Protein 5AZ0 (pdb70)

Sequence (324 aa):
KVNVPNFKLNNGDEIPALGYGTWLGVSDFDGTDIPKLLDALSYAIDIGYRHIDTAHFYRVEPEIGQVVQEKINEGVVRREDLFITTKVWQHYHRAADVEVSLRASLHRLGLDDHVNLVLMHWPMSISQEGVDEKIDYLEETWRGFEEEVLKKGLTKAIGVSNFNIEEQMKRLLTNCNVPPAVNQIEVNLNLSQADLVDYCQANEVVVVAYSPFGTMVPSLNSPEPKLDNPAMLAIGRKYGKTVTQVNLGYLYQRGIVSIPKTVTKSRVLENASIFDFQLDDEDVATLAQFDNGFRTVRPLFWQPYENYPFDVVPGQDIPIAMRKWKNG

CATH classification: 3.20.20.100

Secondary structure (DSSP, 8-state):
-----EEEPTTS-EEESB-EE----B--B--TTHHHHHHHHHHHHHHT--EEE--GGGS-HHHHHHHHHHHHHTTS--GGG-EEEEEE-TT--SHHHHHHHHHHHHHHHT-S-BSEEEES-S--B-TTS-B----HHHHHHHHHHHHHTTSBS-EEEES--HHHHHHHHHH-SS--SEEEEE--SS---HHHHHHHHHTTPEEEEESTTTT-S----PPSPPTT-HHHHHHHHHHT--HHHHHHHHHHHTT-EE----S-HHHHHHHT--SS----HHHHHHHHTT-----S---GGGTTSTT--SPP-S-----GGGT-----

Nearest PDB structures (foldseek):
  5az0-assembly1_A  TM=1.003E+00  e=9.148E-69  Bombyx mori
  5az1-assembly1_A  TM=1.002E+00  e=8.506E-67  Bombyx mori
  6y03-assembly1_A  TM=9.201E-01  e=8.370E-35  Homo sapiens
  2ipw-assembly1_A  TM=9.296E-01  e=4.028E-34  Homo sapiens
  1q13-assembly2_B  TM=9.221E-01  e=7.782E-33  Oryctolagus cuniculus

Solvent-accessible surface area: 14245 Å² total; per-residue (Å²): 197,19,132,20,43,61,42,146,10,55,65,73,54,77,0,13,3,2,0,5,4,1,64,16,18,61,114,111,52,42,30,110,48,32,88,118,0,34,73,0,0,28,51,0,0,76,9,16,7,66,2,2,4,0,0,15,6,19,17,0,0,38,36,0,7,122,10,4,87,82,5,50,109,111,63,54,7,146,38,133,54,3,10,1,0,1,2,2,6,4,20,54,0,102,19,77,34,0,52,77,5,0,117,38,1,6,161,55,3,60,31,112,39,0,26,2,0,0,0,14,13,0,0,3,6,11,71,114,16,92,32,47,136,22,52,6,24,61,0,4,135,1,0,26,95,0,45,179,129,37,12,2,113,2,3,0,0,1,3,1,34,60,120,10,0,128,103,0,39,104,82,27,135,53,51,0,3,0,0,4,4,2,0,3,8,8,13,17,32,48,110,16,2,88,53,0,65,81,56,121,2,17,0,2,0,39,34,4,25,11,35,8,44,126,142,216,152,23,28,90,4,51,69,110,15,101,40,0,69,46,7,2,181,107,50,60,35,63,11,19,14,0,1,1,4,20,0,62,61,52,30,1,0,3,10,6,96,16,30,48,82,77,139,0,52,48,6,3,42,3,43,113,33,133,5,59,130,127,8,49,59,37,1,50,148,30,63,86,45,82,41,50,49,76,15,72,58,5,17,110,33,90,48,20,10,23,125,88,72,121,81,142,188,16,52,111,10,17,40,95,51,157,41,59

Structure (mmCIF, N/CA/C/O backbone):
data_5AZ0
#
_entry.id   5AZ0
#
_cell.length_a   112.180
_cell.length_b   112.180
_cell.length_c   147.628
_cell.angle_alpha   90.00
_cell.angle_beta   90.00
_cell.angle_gamma   120.00
#
_symmetry.space_group_name_H-M   'P 61 2 2'
#
loop_
_entity.id
_entity.type
_entity.pdbx_description
1 polymer 'Uncharacterized protein'
2 non-polymer 'CALCIUM ION'
3 non-polymer 1,2-ETHANEDIOL
4 non-polymer 'ACETATE ION'
5 water water
#
loop_
_atom_site.group_PDB
_atom_site.id
_atom_site.type_symbol
_atom_site.label_atom_id
_atom_site.label_alt_id
_atom_site.label_comp_id
_atom_site.label_asym_id
_atom_site.label_entity_id
_atom_site.label_seq_id
_atom_site.pdbx_PDB_ins_code
_atom_site.Cartn_x
_atom_site.Cartn_y
_atom_site.Cartn_z
_atom_site.occupancy
_atom_site.B_iso_or_equiv
_atom_site.auth_seq_id
_atom_site.auth_comp_id
_atom_site.auth_asym_id
_atom_site.auth_atom_id
_atom_site.pdbx_PDB_model_num
ATOM 1 N N . LYS A 1 3 ? 7.999 14.334 -4.068 1.00 60.24 3 LYS A N 1
ATOM 2 C CA . LYS A 1 3 ? 7.641 15.174 -5.271 1.00 60.11 3 LYS A CA 1
ATOM 3 C C . LYS A 1 3 ? 8.852 15.925 -5.937 1.00 65.43 3 LYS A C 1
ATOM 4 O O . LYS A 1 3 ? 9.150 15.690 -7.117 1.00 57.83 3 LYS A O 1
ATOM 10 N N . VAL A 1 4 ? 9.545 16.810 -5.204 1.00 57.00 4 VAL A N 1
ATOM 11 C CA . VAL A 1 4 ? 10.861 17.328 -5.659 1.00 46.29 4 VAL A CA 1
ATOM 12 C C . VAL A 1 4 ? 12.009 16.603 -4.995 1.00 45.87 4 VAL A C 1
ATOM 13 O O . VAL A 1 4 ? 11.915 16.182 -3.867 1.00 46.87 4 VAL A O 1
ATOM 17 N N . ASN A 1 5 ? 13.104 16.440 -5.701 1.00 47.67 5 ASN A N 1
ATOM 18 C CA . ASN A 1 5 ? 14.230 15.749 -5.151 1.00 48.43 5 ASN A CA 1
ATOM 19 C C . ASN A 1 5 ? 15.482 16.684 -5.106 1.00 46.21 5 ASN A C 1
ATOM 20 O O . ASN A 1 5 ? 16.192 16.845 -6.091 1.00 37.97 5 ASN A O 1
ATOM 25 N N . VAL A 1 6 ? 15.734 17.296 -3.945 1.00 39.22 6 VAL A N 1
ATOM 26 C CA . VAL A 1 6 ? 16.848 18.206 -3.787 1.00 32.04 6 VAL A CA 1
ATOM 27 C C . VAL A 1 6 ? 18.146 17.465 -3.483 1.00 28.19 6 VAL A C 1
ATOM 28 O O . VAL A 1 6 ? 18.292 16.842 -2.491 1.00 31.17 6 VAL A O 1
ATOM 32 N N . PRO A 1 7 ? 19.117 17.514 -4.376 1.00 28.03 7 PRO A N 1
ATOM 33 C CA . PRO A 1 7 ? 20.390 16.922 -3.972 1.00 30.36 7 PRO A CA 1
ATOM 34 C C . PRO A 1 7 ? 21.158 17.749 -2.860 1.00 26.44 7 PRO A C 1
ATOM 35 O O . PRO A 1 7 ? 20.847 18.919 -2.609 1.00 25.31 7 PRO A O 1
ATOM 39 N N . ASN A 1 8 ? 22.121 17.071 -2.257 1.00 26.07 8 ASN A N 1
ATOM 40 C CA . ASN A 1 8 ? 22.933 17.570 -1.167 1.00 28.54 8 ASN A CA 1
ATOM 41 C C . ASN A 1 8 ? 24.372 17.774 -1.571 1.00 27.58 8 ASN A C 1
ATOM 42 O O . ASN A 1 8 ? 24.887 16.971 -2.303 1.00 28.87 8 ASN A O 1
ATOM 47 N N . PHE A 1 9 ? 24.982 18.863 -1.096 1.00 25.99 9 PHE A N 1
ATOM 48 C CA . PHE A 1 9 ? 26.462 19.036 -1.084 1.00 24.06 9 PHE A CA 1
ATOM 49 C C . PHE A 1 9 ? 27.022 18.586 0.234 1.00 25.12 9 PHE A C 1
ATOM 50 O O . PHE A 1 9 ? 26.289 18.470 1.204 1.00 28.68 9 PHE A O 1
ATOM 58 N N . LYS A 1 10 ? 28.291 18.218 0.248 1.00 23.74 10 LYS A N 1
ATOM 59 C CA . LYS A 1 10 ? 28.962 17.740 1.426 1.00 24.19 10 LYS A CA 1
ATOM 60 C C . LYS A 1 10 ? 29.733 18.910 2.060 1.00 22.44 10 LYS A C 1
ATOM 61 O O . LYS A 1 10 ? 30.466 19.618 1.400 1.00 22.52 10 LYS A O 1
ATOM 67 N N . LEU A 1 11 ? 29.612 19.083 3.343 1.00 22.14 11 LEU A N 1
ATOM 68 C CA . LEU A 1 11 ? 30.381 20.098 4.073 1.00 21.06 11 LEU A CA 1
ATOM 69 C C . LEU A 1 11 ? 31.698 19.544 4.571 1.00 20.71 11 LEU A C 1
ATOM 70 O O . LEU A 1 11 ? 31.889 18.341 4.674 1.00 18.75 11 LEU A O 1
ATOM 75 N N . ASN A 1 12 ? 32.594 20.450 4.928 1.00 20.01 12 ASN A N 1
ATOM 76 C CA . ASN A 1 12 ? 33.939 20.078 5.439 1.00 18.62 12 ASN A CA 1
ATOM 77 C C . ASN A 1 12 ? 33.978 19.554 6.823 1.00 18.17 12 ASN A C 1
ATOM 78 O O . ASN A 1 12 ? 35.059 19.265 7.378 1.00 20.14 12 ASN A O 1
ATOM 83 N N . ASN A 1 13 ? 32.799 19.331 7.404 1.00 19.04 13 ASN A N 1
ATOM 84 C CA . ASN A 1 13 ? 32.696 18.631 8.663 1.00 17.96 13 ASN A CA 1
ATOM 85 C C . ASN A 1 13 ? 31.996 17.261 8.621 1.00 19.66 13 ASN A C 1
ATOM 86 O O . ASN A 1 13 ? 31.636 16.721 9.681 1.00 20.70 13 ASN A O 1
ATOM 91 N N . GLY A 1 14 ? 31.760 16.712 7.444 1.00 19.25 14 GLY A N 1
ATOM 92 C CA . GLY A 1 14 ? 31.101 15.399 7.367 1.00 20.43 14 GLY A CA 1
ATOM 93 C C . GLY A 1 14 ? 29.587 15.410 7.075 1.00 21.63 14 GLY A C 1
ATOM 94 O O . GLY A 1 14 ? 29.000 14.348 6.779 1.00 22.72 14 GLY A O 1
ATOM 95 N N . ASP A 1 15 ? 28.947 16.569 7.176 1.00 21.71 15 ASP A N 1
ATOM 96 C CA . ASP A 1 15 ? 27.498 16.643 7.080 1.00 21.71 15 ASP A CA 1
ATOM 97 C C . ASP A 1 15 ? 27.128 17.080 5.687 1.00 22.31 15 ASP A C 1
ATOM 98 O O . ASP A 1 15 ? 27.870 17.709 5.017 1.00 21.41 15 ASP A O 1
ATOM 103 N N . GLU A 1 16 ? 25.914 16.792 5.329 1.00 22.31 16 GLU A N 1
ATOM 104 C CA . GLU A 1 16 ? 25.293 17.249 4.068 1.00 26.83 16 GLU A CA 1
ATOM 105 C C . GLU A 1 16 ? 24.481 18.482 4.225 1.00 21.41 16 GLU A C 1
ATOM 106 O O . GLU A 1 16 ? 23.825 18.643 5.242 1.00 21.09 16 GLU A O 1
ATOM 112 N N . ILE A 1 17 ? 24.433 19.283 3.183 1.00 20.94 17 ILE A N 1
ATOM 113 C CA . ILE A 1 17 ? 23.586 20.406 3.124 1.00 21.49 17 ILE A CA 1
ATOM 114 C C . ILE A 1 17 ? 22.786 20.374 1.810 1.00 22.10 17 ILE A C 1
ATOM 115 O O . ILE A 1 17 ? 23.376 20.264 0.769 1.00 21.19 17 ILE A O 1
ATOM 120 N N . PRO A 1 18 ? 21.453 20.461 1.875 1.00 23.02 18 PRO A N 1
ATOM 121 C CA . PRO A 1 18 ? 20.667 20.441 0.625 1.00 22.70 18 PRO A CA 1
ATOM 122 C C . PRO A 1 18 ? 20.953 21.669 -0.200 1.00 23.54 18 PRO A C 1
ATOM 123 O O . PRO A 1 18 ? 21.010 22.816 0.351 1.00 22.39 18 PRO A O 1
ATOM 127 N N . ALA A 1 19 ? 21.066 21.443 -1.507 1.00 21.92 19 ALA A N 1
ATOM 128 C CA . ALA A 1 19 ? 21.509 22.469 -2.478 1.00 22.65 19 ALA A CA 1
ATOM 129 C C . ALA A 1 19 ? 20.570 23.603 -2.694 1.00 23.77 19 ALA A C 1
ATOM 130 O O . ALA A 1 19 ? 20.929 24.628 -3.304 1.00 24.26 19 ALA A O 1
ATOM 132 N N . LEU A 1 20 ? 19.349 23.456 -2.178 1.00 23.99 20 LEU A N 1
ATOM 133 C CA . LEU A 1 20 ? 18.378 24.523 -2.184 1.00 24.09 20 LEU A CA 1
ATOM 134 C C . LEU A 1 20 ? 17.787 24.633 -0.800 1.00 24.59 20 LEU A C 1
ATOM 135 O O . LEU A 1 20 ? 17.596 23.629 -0.128 1.00 22.77 20 LEU A O 1
ATOM 140 N N . GLY A 1 21 ? 17.605 25.863 -0.344 1.00 26.26 21 GLY A N 1
ATOM 141 C CA . GLY A 1 21 ? 17.022 26.166 0.959 1.00 26.83 21 GLY A CA 1
ATOM 142 C C . GLY A 1 21 ? 15.886 27.180 0.863 1.00 28.21 21 GLY A C 1
ATOM 143 O O . GLY A 1 21 ? 15.866 28.019 -0.056 1.00 28.47 21 GLY A O 1
ATOM 144 N N . TYR A 1 22 ? 14.950 27.091 1.819 1.00 25.39 22 TYR A N 1
ATOM 145 C CA . TYR A 1 22 ? 13.797 27.950 1.896 1.00 24.13 22 TYR A CA 1
ATOM 146 C C . TYR A 1 22 ? 14.140 29.198 2.708 1.00 24.17 22 TYR A C 1
ATOM 147 O O . TYR A 1 22 ? 14.354 29.133 3.907 1.00 26.67 22 TYR A O 1
ATOM 156 N N . GLY A 1 23 ? 14.187 30.346 2.056 1.00 22.51 23 GLY A N 1
ATOM 157 C CA . GLY A 1 23 ? 14.463 31.602 2.704 1.00 25.53 23 GLY A CA 1
ATOM 158 C C . GLY A 1 23 ? 13.306 32.154 3.553 1.00 27.88 23 GLY A C 1
ATOM 159 O O . GLY A 1 23 ? 12.139 31.964 3.224 1.00 27.58 23 GLY A O 1
ATOM 160 N N . THR A 1 24 ? 13.638 32.811 4.655 1.00 24.23 24 THR A N 1
ATOM 161 C CA . THR A 1 24 ? 12.646 33.267 5.616 1.00 26.68 24 THR A CA 1
ATOM 162 C C . THR A 1 24 ? 12.758 34.744 5.972 1.00 28.59 24 THR A C 1
ATOM 163 O O . THR A 1 24 ? 12.075 35.206 6.902 1.00 30.76 24 THR A O 1
ATOM 167 N N . TRP A 1 25 ? 13.606 35.487 5.257 1.00 24.07 25 TRP A N 1
ATOM 168 C CA . TRP A 1 25 ? 13.711 36.924 5.496 1.00 28.00 25 TRP A CA 1
ATOM 169 C C . TRP A 1 25 ? 12.747 37.736 4.627 1.00 28.46 25 TRP A C 1
ATOM 170 O O . TRP A 1 25 ? 12.823 37.714 3.383 1.00 29.43 25 TRP A O 1
ATOM 181 N N . LEU A 1 26 ? 11.889 38.480 5.274 1.00 31.83 26 LEU A N 1
ATOM 182 C CA . LEU A 1 26 ? 10.804 39.188 4.581 1.00 40.35 26 LEU A CA 1
ATOM 183 C C . LEU A 1 26 ? 11.181 40.580 4.077 1.00 44.78 26 LEU A C 1
ATOM 184 O O . LEU A 1 26 ? 10.506 41.110 3.208 1.00 58.77 26 LEU A O 1
ATOM 189 N N . GLY A 1 27 ? 12.262 41.145 4.570 1.00 51.68 27 GLY A N 1
ATOM 190 C CA . GLY A 1 27 ? 12.744 42.426 4.088 1.00 57.69 27 GLY A CA 1
ATOM 191 C C . GLY A 1 27 ? 12.337 43.592 4.983 1.00 66.56 27 GLY A C 1
ATOM 192 O O . GLY A 1 27 ? 11.451 43.477 5.869 1.00 63.30 27 GLY A O 1
ATOM 193 N N . VAL A 1 28 ? 13.038 44.705 4.752 1.00 74.82 28 VAL A N 1
ATOM 194 C CA . VAL A 1 28 ? 12.848 45.962 5.467 1.00 82.04 28 VAL A CA 1
ATOM 195 C C . VAL A 1 28 ? 12.394 46.929 4.347 1.00 92.97 28 VAL A C 1
ATOM 196 O O . VAL A 1 28 ? 13.222 47.481 3.639 1.00 92.66 28 VAL A O 1
ATOM 200 N N . SER A 1 29 ? 11.072 47.066 4.159 1.00 102.90 29 SER A N 1
ATOM 201 C CA . SER A 1 29 ? 10.469 47.886 3.077 1.00 104.27 29 SER A CA 1
ATOM 202 C C . SER A 1 29 ? 9.596 49.034 3.612 1.00 97.79 29 SER A C 1
ATOM 203 O O . SER A 1 29 ? 10.102 50.123 3.915 1.00 92.87 29 SER A O 1
ATOM 206 N N . ASP A 1 45 ? 10.000 49.946 9.455 1.00 74.55 45 ASP A N 1
ATOM 207 C CA . ASP A 1 45 ? 9.980 49.398 8.111 1.00 80.17 45 ASP A CA 1
ATOM 208 C C . ASP A 1 45 ? 10.238 47.860 7.934 1.00 73.76 45 ASP A C 1
ATOM 209 O O . ASP A 1 45 ? 10.287 47.437 6.781 1.00 73.11 45 ASP A O 1
ATOM 214 N N . PHE A 1 46 ? 10.359 47.019 8.989 1.00 67.91 46 PHE A N 1
ATOM 215 C CA . PHE A 1 46 ? 10.310 45.514 8.772 1.00 64.91 46 PHE A CA 1
ATOM 216 C C . PHE A 1 46 ? 8.908 45.139 8.359 1.00 59.04 46 PHE A C 1
ATOM 217 O O . PHE A 1 46 ? 7.955 45.523 9.041 1.00 66.75 46 PHE A O 1
ATOM 225 N N . ASP A 1 47 ? 8.763 44.374 7.284 1.00 61.33 47 ASP A N 1
ATOM 226 C CA . ASP A 1 47 ? 7.421 44.065 6.826 1.00 66.09 47 ASP A CA 1
ATOM 227 C C . ASP A 1 47 ? 6.927 42.725 7.310 1.00 57.66 47 ASP A C 1
ATOM 228 O O . ASP A 1 47 ? 7.296 41.711 6.726 1.00 59.16 47 ASP A O 1
ATOM 233 N N . GLY A 1 48 ? 6.054 42.715 8.324 1.00 53.83 48 GLY A N 1
ATOM 234 C CA . GLY A 1 48 ? 5.414 41.465 8.813 1.00 53.29 48 GLY A CA 1
ATOM 235 C C . GLY A 1 48 ? 4.188 40.912 8.077 1.00 53.46 48 GLY A C 1
ATOM 236 O O . GLY A 1 48 ? 3.663 39.826 8.408 1.00 46.37 48 GLY A O 1
ATOM 237 N N . THR A 1 49 ? 3.715 41.642 7.073 1.00 55.42 49 THR A N 1
ATOM 238 C CA . THR A 1 49 ? 2.383 41.385 6.508 1.00 59.46 49 THR A CA 1
ATOM 239 C C . THR A 1 49 ? 2.244 39.993 5.879 1.00 53.05 49 THR A C 1
ATOM 240 O O . THR A 1 49 ? 1.178 39.357 5.969 1.00 50.23 49 THR A O 1
ATOM 244 N N . ASP A 1 50 ? 3.344 39.539 5.260 1.00 50.54 50 ASP A N 1
ATOM 245 C CA . ASP A 1 50 ? 3.424 38.243 4.555 1.00 47.36 50 ASP A CA 1
ATOM 246 C C . ASP A 1 50 ? 3.753 37.008 5.431 1.00 38.79 50 ASP A C 1
ATOM 247 O O . ASP A 1 50 ? 3.849 35.876 4.911 1.00 42.17 50 ASP A O 1
ATOM 252 N N . ILE A 1 51 ? 3.849 37.181 6.742 1.00 35.28 51 ILE A N 1
ATOM 253 C CA . ILE A 1 51 ? 4.201 36.042 7.594 1.00 34.41 51 ILE A CA 1
ATOM 254 C C . ILE A 1 51 ? 3.336 34.841 7.344 1.00 39.42 51 ILE A C 1
ATOM 255 O O . ILE A 1 51 ? 3.847 33.743 6.997 1.00 43.02 51 ILE A O 1
ATOM 260 N N . PRO A 1 52 ? 2.005 35.025 7.406 1.00 42.63 52 PRO A N 1
ATOM 261 C CA . PRO A 1 52 ? 1.171 33.825 7.233 1.00 39.34 52 PRO A CA 1
ATOM 262 C C . PRO A 1 52 ? 1.431 33.085 5.959 1.00 36.35 52 PRO A C 1
ATOM 263 O O . PRO A 1 52 ? 1.306 31.851 5.901 1.00 37.71 52 PRO A O 1
ATOM 267 N N . LYS A 1 53 ? 1.714 33.838 4.890 1.00 42.40 53 LYS A N 1
ATOM 268 C CA . LYS A 1 53 ? 1.948 33.224 3.561 1.00 47.46 53 LYS A CA 1
ATOM 269 C C . LYS A 1 53 ? 3.316 32.493 3.537 1.00 38.30 53 LYS A C 1
ATOM 270 O O . LYS A 1 53 ? 3.418 31.374 2.994 1.00 33.45 53 LYS A O 1
ATOM 276 N N . LEU A 1 54 ? 4.306 33.089 4.207 1.00 32.62 54 LEU A N 1
ATOM 277 C CA . LEU A 1 54 ? 5.644 32.458 4.370 1.00 35.24 54 LEU A CA 1
ATOM 278 C C . LEU A 1 54 ? 5.524 31.118 5.050 1.00 34.30 54 LEU A C 1
ATOM 279 O O . LEU A 1 54 ? 6.121 30.123 4.607 1.00 32.83 54 LEU A O 1
ATOM 284 N N . LEU A 1 55 ? 4.651 31.063 6.072 1.00 37.01 55 LEU A N 1
ATOM 285 C CA . LEU A 1 55 ? 4.494 29.842 6.880 1.00 36.78 55 LEU A CA 1
ATOM 286 C C . LEU A 1 55 ? 3.737 28.770 6.176 1.00 34.14 55 LEU A C 1
ATOM 287 O O . LEU A 1 55 ? 4.097 27.607 6.205 1.00 35.01 55 LEU A O 1
ATOM 292 N N . ASP A 1 56 ? 2.646 29.166 5.543 1.00 37.81 56 ASP A N 1
ATOM 293 C CA . ASP A 1 56 ? 1.871 28.263 4.686 1.00 38.07 56 ASP A CA 1
ATOM 294 C C . ASP A 1 56 ? 2.716 27.767 3.507 1.00 35.26 56 ASP A C 1
ATOM 295 O O . ASP A 1 56 ? 2.747 26.568 3.249 1.00 34.31 56 ASP A O 1
ATOM 300 N N . ALA A 1 57 ? 3.481 28.646 2.832 1.00 34.34 57 ALA A N 1
ATOM 301 C CA . ALA A 1 57 ? 4.376 28.125 1.729 1.00 34.44 57 ALA A CA 1
ATOM 302 C C . ALA A 1 57 ? 5.534 27.248 2.282 1.00 32.08 57 ALA A C 1
ATOM 303 O O . ALA A 1 57 ? 5.937 26.247 1.658 1.00 32.21 57 ALA A O 1
ATOM 305 N N . LEU A 1 58 ? 5.936 27.499 3.545 1.00 30.76 58 LEU A N 1
ATOM 306 C CA . LEU A 1 58 ? 6.912 26.571 4.225 1.00 29.52 58 LEU A CA 1
ATOM 307 C C . LEU A 1 58 ? 6.375 25.170 4.427 1.00 29.52 58 LEU A C 1
ATOM 308 O O . LEU A 1 58 ? 7.047 24.119 4.122 1.00 25.40 58 LEU A O 1
ATOM 313 N N . SER A 1 59 ? 5.121 25.121 4.881 1.00 30.04 59 SER A N 1
ATOM 314 C CA . SER A 1 59 ? 4.478 23.831 5.122 1.00 28.59 59 SER A CA 1
ATOM 315 C C . SER A 1 59 ? 4.379 23.075 3.847 1.00 28.28 59 SER A C 1
ATOM 316 O O . SER A 1 59 ? 4.723 21.874 3.741 1.00 34.38 59 SER A O 1
ATOM 319 N N . TYR A 1 60 ? 3.916 23.770 2.814 1.00 33.06 60 TYR A N 1
ATOM 320 C CA . TYR A 1 60 ? 3.894 23.189 1.448 1.00 31.96 60 TYR A CA 1
ATOM 321 C C . TYR A 1 60 ? 5.314 22.723 1.020 1.00 31.57 60 TYR A C 1
ATOM 322 O O . TYR A 1 60 ? 5.536 21.564 0.553 1.00 30.03 60 TYR A O 1
ATOM 331 N N . ALA A 1 61 ? 6.311 23.613 1.226 1.00 33.40 61 ALA A N 1
ATOM 332 C CA . ALA A 1 61 ? 7.740 23.256 0.820 1.00 29.14 61 ALA A CA 1
ATOM 333 C C . ALA A 1 61 ? 8.154 21.996 1.442 1.00 27.49 61 ALA A C 1
ATOM 334 O O . ALA A 1 61 ? 8.666 21.076 0.766 1.00 29.11 61 ALA A O 1
ATOM 336 N N . ILE A 1 62 ? 7.881 21.873 2.749 1.00 27.52 62 ILE A N 1
ATOM 337 C CA . ILE A 1 62 ? 8.230 20.601 3.410 1.00 29.94 62 ILE A CA 1
ATOM 338 C C . ILE A 1 62 ? 7.440 19.387 2.851 1.00 31.36 62 ILE A C 1
ATOM 339 O O . ILE A 1 62 ? 7.996 18.289 2.686 1.00 30.63 62 ILE A O 1
ATOM 344 N N . ASP A 1 63 ? 6.138 19.579 2.582 1.00 34.34 63 ASP A N 1
ATOM 345 C CA . ASP A 1 63 ? 5.291 18.493 1.985 1.00 36.01 63 ASP A CA 1
ATOM 346 C C . ASP A 1 63 ? 5.865 18.084 0.687 1.00 35.06 63 ASP A C 1
ATOM 347 O O . ASP A 1 63 ? 6.008 16.895 0.468 1.00 34.72 63 ASP A O 1
ATOM 352 N N . ILE A 1 64 ? 6.259 19.035 -0.184 1.00 33.54 64 ILE A N 1
ATOM 353 C CA . ILE A 1 64 ? 6.830 18.536 -1.494 1.00 36.79 64 ILE A CA 1
ATOM 354 C C . ILE A 1 64 ? 8.251 18.010 -1.475 1.00 37.01 64 ILE A C 1
ATOM 355 O O . ILE A 1 64 ? 8.661 17.364 -2.458 1.00 35.77 64 ILE A O 1
ATOM 360 N N . GLY A 1 65 ? 9.013 18.281 -0.395 1.00 33.86 65 GLY A N 1
ATOM 361 C CA . GLY A 1 65 ? 10.385 17.732 -0.255 1.00 35.53 65 GLY A CA 1
ATOM 362 C C . GLY A 1 65 ? 11.549 18.698 0.092 1.00 29.56 65 GLY A C 1
ATOM 363 O O . GLY A 1 65 ? 12.673 18.305 0.072 1.00 32.81 65 GLY A O 1
ATOM 364 N N . TYR A 1 66 ? 11.276 19.934 0.435 1.00 30.13 66 TYR A N 1
ATOM 365 C CA . TYR A 1 66 ? 12.323 20.823 0.940 1.00 31.15 66 TYR A CA 1
ATOM 366 C C . TYR A 1 66 ? 12.637 20.361 2.385 1.00 31.30 66 TYR A C 1
ATOM 367 O O . TYR A 1 66 ? 11.737 20.022 3.184 1.00 32.72 66 TYR A O 1
ATOM 376 N N . ARG A 1 67 ? 13.912 20.308 2.673 1.00 27.43 67 ARG A N 1
ATOM 377 C CA . ARG A 1 67 ? 14.442 20.020 4.007 1.00 26.02 67 ARG A CA 1
ATOM 378 C C . ARG A 1 67 ? 15.303 21.111 4.645 1.00 25.53 67 ARG A C 1
ATOM 379 O O . ARG A 1 67 ? 15.445 21.130 5.886 1.00 24.31 67 ARG A O 1
ATOM 387 N N . HIS A 1 68 ? 15.775 22.060 3.818 1.00 24.00 68 HIS A N 1
ATOM 388 C CA . HIS A 1 68 ? 16.695 23.095 4.219 1.00 22.82 68 HIS A CA 1
ATOM 389 C C . HIS A 1 68 ? 15.925 24.376 4.432 1.00 20.98 68 HIS A C 1
ATOM 390 O O . HIS A 1 68 ? 15.288 24.902 3.521 1.00 21.06 68 HIS A O 1
ATOM 397 N N . ILE A 1 69 ? 15.999 24.886 5.665 1.00 21.08 69 ILE A N 1
ATOM 398 C CA . ILE A 1 69 ? 15.351 26.098 6.080 1.00 21.02 69 ILE A CA 1
ATOM 399 C C . ILE A 1 69 ? 16.387 27.101 6.624 1.00 21.00 69 ILE A C 1
ATOM 400 O O . ILE A 1 69 ? 17.081 26.813 7.568 1.00 20.05 69 ILE A O 1
ATOM 405 N N . ASP A 1 70 ? 16.420 28.302 6.064 1.00 21.59 70 ASP A N 1
ATOM 406 C CA . ASP A 1 70 ? 17.417 29.305 6.412 1.00 20.68 70 ASP A CA 1
ATOM 407 C C . ASP A 1 70 ? 16.736 30.366 7.171 1.00 20.20 70 ASP A C 1
ATOM 408 O O . ASP A 1 70 ? 15.775 30.984 6.652 1.00 20.92 70 ASP A O 1
ATOM 413 N N . THR A 1 71 ? 17.127 30.562 8.422 1.00 18.95 71 THR A N 1
ATOM 414 C CA . THR A 1 71 ? 16.576 31.668 9.114 1.00 20.41 71 THR A CA 1
ATOM 415 C C . THR A 1 71 ? 17.645 32.385 9.921 1.00 21.17 71 THR A C 1
ATOM 416 O O . THR A 1 71 ? 18.809 32.084 9.784 1.00 21.61 71 THR A O 1
ATOM 420 N N . ALA A 1 72 ? 17.222 33.323 10.761 1.00 19.89 72 ALA A N 1
ATOM 421 C CA . ALA A 1 72 ? 18.150 34.150 11.549 1.00 22.08 72 ALA A CA 1
ATOM 422 C C . ALA A 1 72 ? 17.431 34.822 12.735 1.00 22.98 72 ALA A C 1
ATOM 423 O O . ALA A 1 72 ? 16.300 35.090 12.611 1.00 23.04 72 ALA A O 1
ATOM 425 N N . HIS A 1 73 ? 18.128 35.127 13.827 1.00 24.25 73 HIS A N 1
ATOM 426 C CA . HIS A 1 73 ? 17.594 35.987 14.836 1.00 24.90 73 HIS A CA 1
ATOM 427 C C . HIS A 1 73 ? 16.996 37.259 14.248 1.00 29.19 73 HIS A C 1
ATOM 428 O O . HIS A 1 73 ? 15.798 37.592 14.482 1.00 25.31 73 HIS A O 1
ATOM 435 N N . PHE A 1 74 ? 17.777 37.912 13.387 1.00 27.29 74 PHE A N 1
ATOM 436 C CA . PHE A 1 74 ? 17.312 39.138 12.736 1.00 27.16 74 PHE A CA 1
ATOM 437 C C . PHE A 1 74 ? 16.021 39.054 11.938 1.00 26.99 74 PHE A C 1
ATOM 438 O O . PHE A 1 74 ? 15.444 40.066 11.665 1.00 24.02 74 PHE A O 1
ATOM 446 N N . TYR A 1 75 ? 15.618 37.887 11.459 1.00 25.80 75 TYR A N 1
ATOM 447 C CA . TYR A 1 75 ? 14.444 37.794 10.611 1.00 23.94 75 TYR A CA 1
ATOM 448 C C . TYR A 1 75 ? 13.096 37.779 11.343 1.00 25.63 75 TYR A C 1
ATOM 449 O O . TYR A 1 75 ? 12.055 37.766 10.695 1.00 28.67 75 TYR A O 1
ATOM 458 N N . ARG A 1 76 ? 13.137 37.756 12.670 1.00 27.74 76 ARG A N 1
ATOM 459 C CA . ARG A 1 76 ? 12.006 38.012 13.558 1.00 32.00 76 ARG A CA 1
ATOM 460 C C . ARG A 1 76 ? 11.081 36.821 13.698 1.00 29.76 76 ARG A C 1
ATOM 461 O O . ARG A 1 76 ? 10.389 36.760 14.652 1.00 33.83 76 ARG A O 1
ATOM 469 N N . VAL A 1 77 ? 11.130 35.872 12.791 1.00 24.80 77 VAL A N 1
ATOM 470 C CA . VAL A 1 77 ? 10.133 34.854 12.670 1.00 24.94 77 VAL A CA 1
ATOM 471 C C . VAL A 1 77 ? 10.576 33.477 13.206 1.00 23.46 77 VAL A C 1
ATOM 472 O O . VAL A 1 77 ? 9.924 32.487 12.907 1.00 25.51 77 VAL A O 1
ATOM 476 N N . GLU A 1 78 ? 11.660 33.376 13.983 1.00 22.48 78 GLU A N 1
ATOM 477 C CA . GLU A 1 78 ? 12.085 32.028 14.458 1.00 22.85 78 GLU A CA 1
ATOM 478 C C . GLU A 1 78 ? 10.974 31.295 15.230 1.00 24.30 78 GLU A C 1
ATOM 479 O O . GLU A 1 78 ? 10.763 30.089 15.012 1.00 22.98 78 GLU A O 1
ATOM 485 N N . PRO A 1 79 ? 10.231 32.002 16.122 1.00 25.16 79 PRO A N 1
ATOM 486 C CA . PRO A 1 79 ? 9.141 31.270 16.879 1.00 28.04 79 PRO A CA 1
ATOM 487 C C . PRO A 1 79 ? 8.138 30.650 15.931 1.00 24.88 79 PRO A C 1
ATOM 488 O O . PRO A 1 79 ? 7.844 29.464 16.003 1.00 26.46 79 PRO A O 1
ATOM 492 N N . GLU A 1 80 ? 7.735 31.393 14.915 1.00 30.07 80 GLU A N 1
ATOM 493 C CA . GLU A 1 80 ? 6.753 30.858 13.967 1.00 28.86 80 GLU A CA 1
ATOM 494 C C . GLU A 1 80 ? 7.319 29.731 13.105 1.00 30.68 80 GLU A C 1
ATOM 495 O O . GLU A 1 80 ? 6.608 28.767 12.762 1.00 27.04 80 GLU A O 1
ATOM 501 N N . ILE A 1 81 ? 8.602 29.837 12.703 1.00 27.25 81 ILE A N 1
ATOM 502 C CA . ILE A 1 81 ? 9.199 28.758 11.903 1.00 26.84 81 ILE A CA 1
ATOM 503 C C . ILE A 1 81 ? 9.247 27.513 12.801 1.00 24.75 81 ILE A C 1
ATOM 504 O O . ILE A 1 81 ? 9.061 26.398 12.360 1.00 27.13 81 ILE A O 1
ATOM 509 N N . GLY A 1 82 ? 9.607 27.674 14.052 1.00 22.98 82 GLY A N 1
ATOM 510 C CA . GLY A 1 82 ? 9.678 26.476 14.911 1.00 28.66 82 GLY A CA 1
ATOM 511 C C . GLY A 1 82 ? 8.363 25.748 15.139 1.00 27.52 82 GLY A C 1
ATOM 512 O O . GLY A 1 82 ? 8.349 24.524 15.292 1.00 27.95 82 GLY A O 1
ATOM 513 N N . GLN A 1 83 ? 7.281 26.521 15.219 1.00 31.51 83 GLN A N 1
ATOM 514 C CA . GLN A 1 83 ? 5.899 25.961 15.279 1.00 35.10 83 GLN A CA 1
ATOM 515 C C . GLN A 1 83 ? 5.613 25.142 14.009 1.00 31.79 83 GLN A C 1
ATOM 516 O O . GLN A 1 83 ? 5.204 23.995 14.084 1.00 34.02 83 GLN A O 1
ATOM 522 N N . VAL A 1 84 ? 5.932 25.692 12.830 1.00 31.56 84 VAL A N 1
ATOM 523 C CA . VAL A 1 84 ? 5.705 24.969 11.576 1.00 30.13 84 VAL A CA 1
ATOM 524 C C . VAL A 1 84 ? 6.495 23.688 11.571 1.00 32.49 84 VAL A C 1
ATOM 525 O O . VAL A 1 84 ? 5.937 22.638 11.237 1.00 29.64 84 VAL A O 1
ATOM 529 N N . VAL A 1 85 ? 7.773 23.759 11.946 1.00 27.17 85 VAL A N 1
ATOM 530 C CA . VAL A 1 85 ? 8.597 22.555 11.992 1.00 29.38 85 VAL A CA 1
ATOM 531 C C . VAL A 1 85 ? 7.997 21.481 12.911 1.00 29.78 85 VAL A C 1
ATOM 532 O O . VAL A 1 85 ? 8.024 20.284 12.597 1.00 30.26 85 VAL A O 1
ATOM 536 N N . GLN A 1 86 ? 7.562 21.903 14.081 1.00 31.83 86 GLN A N 1
ATOM 537 C CA . GLN A 1 86 ? 6.981 20.970 15.048 1.00 33.85 86 GLN A CA 1
ATOM 538 C C . GLN A 1 86 ? 5.674 20.337 14.472 1.00 33.56 86 GLN A C 1
ATOM 539 O O . GLN A 1 86 ? 5.441 19.124 14.611 1.00 33.45 86 GLN A O 1
ATOM 545 N N . GLU A 1 87 ? 4.882 21.155 13.803 1.00 34.25 87 GLU A N 1
ATOM 546 C CA . GLU A 1 87 ? 3.659 20.666 13.114 1.00 37.77 87 GLU A CA 1
ATOM 547 C C . GLU A 1 87 ? 3.958 19.604 12.103 1.00 47.01 87 GLU A C 1
ATOM 548 O O . GLU A 1 87 ? 3.256 18.586 12.095 1.00 46.80 87 GLU A O 1
ATOM 554 N N . LYS A 1 88 ? 5.036 19.781 11.308 1.00 40.11 88 LYS A N 1
ATOM 555 C CA . LYS A 1 88 ? 5.295 18.850 10.224 1.00 37.37 88 LYS A CA 1
ATOM 556 C C . LYS A 1 88 ? 5.833 17.565 10.788 1.00 36.07 88 LYS A C 1
ATOM 557 O O . LYS A 1 88 ? 5.629 16.464 10.218 1.00 34.87 88 LYS A O 1
ATOM 563 N N . ILE A 1 89 ? 6.576 17.709 11.881 1.00 33.10 89 ILE A N 1
ATOM 564 C CA . ILE A 1 89 ? 7.055 16.546 12.602 1.00 37.02 89 ILE A CA 1
ATOM 565 C C . ILE A 1 89 ? 5.869 15.759 13.229 1.00 40.03 89 ILE A C 1
ATOM 566 O O . ILE A 1 89 ? 5.879 14.526 13.200 1.00 36.17 89 ILE A O 1
ATOM 571 N N . ASN A 1 90 ? 4.909 16.477 13.816 1.00 36.80 90 ASN A N 1
ATOM 572 C CA . ASN A 1 90 ? 3.732 15.854 14.449 1.00 41.14 90 ASN A CA 1
ATOM 573 C C . ASN A 1 90 ? 2.899 15.141 13.376 1.00 40.19 90 ASN A C 1
ATOM 574 O O . ASN A 1 90 ? 2.518 14.024 13.579 1.00 48.01 90 ASN A O 1
ATOM 579 N N . GLU A 1 91 ? 2.721 15.768 12.218 1.00 41.82 91 GLU A N 1
ATOM 580 C CA . GLU A 1 91 ? 2.043 15.156 11.065 1.00 41.58 91 GLU A CA 1
ATOM 581 C C . GLU A 1 91 ? 2.754 13.925 10.516 1.00 41.75 91 GLU A C 1
ATOM 582 O O . GLU A 1 91 ? 2.191 13.202 9.719 1.00 45.66 91 GLU A O 1
ATOM 588 N N . GLY A 1 92 ? 3.995 13.664 10.904 1.00 44.33 92 GLY A N 1
ATOM 589 C CA . GLY A 1 92 ? 4.755 12.534 10.327 1.00 38.89 92 GLY A CA 1
ATOM 590 C C . GLY A 1 92 ? 5.323 12.800 8.928 1.00 37.40 92 GLY A C 1
ATOM 591 O O . GLY A 1 92 ? 5.881 11.890 8.299 1.00 38.42 92 GLY A O 1
ATOM 592 N N . VAL A 1 93 ? 5.252 14.048 8.472 1.00 37.55 93 VAL A N 1
ATOM 593 C CA . VAL A 1 93 ? 5.854 14.429 7.192 1.00 39.22 93 VAL A CA 1
ATOM 594 C C . VAL A 1 93 ? 7.374 14.333 7.232 1.00 36.95 93 VAL A C 1
ATOM 595 O O . VAL A 1 93 ? 7.976 13.794 6.322 1.00 33.48 93 VAL A O 1
ATOM 599 N N . VAL A 1 94 ? 7.986 14.822 8.309 1.00 35.56 94 VAL A N 1
ATOM 600 C CA . VAL A 1 94 ? 9.444 14.622 8.545 1.00 35.88 94 VAL A CA 1
ATOM 601 C C . VAL A 1 94 ? 9.756 14.298 9.985 1.00 32.52 94 VAL A C 1
ATOM 602 O O . VAL A 1 94 ? 8.925 14.519 10.865 1.00 37.55 94 VAL A O 1
ATOM 606 N N . ARG A 1 95 ? 10.949 13.794 10.196 1.00 32.73 95 ARG A N 1
ATOM 607 C CA . ARG A 1 95 ? 11.623 13.724 11.490 1.00 31.95 95 ARG A CA 1
ATOM 608 C C . ARG A 1 95 ? 12.631 14.924 11.554 1.00 36.36 95 ARG A C 1
ATOM 609 O O . ARG A 1 95 ? 13.114 15.407 10.496 1.00 29.26 95 ARG A O 1
ATOM 617 N N . ARG A 1 96 ? 12.943 15.371 12.774 1.00 34.81 96 ARG A N 1
ATOM 618 C CA . ARG A 1 96 ? 13.920 16.455 13.002 1.00 35.92 96 ARG A CA 1
ATOM 619 C C . ARG A 1 96 ? 15.164 16.209 12.174 1.00 32.54 96 ARG A C 1
ATOM 620 O O . ARG A 1 96 ? 15.638 17.106 11.503 1.00 26.84 96 ARG A O 1
ATOM 628 N N . GLU A 1 97 ? 15.632 14.972 12.211 1.00 31.34 97 GLU A N 1
ATOM 629 C CA . GLU A 1 97 ? 16.846 14.512 11.593 1.00 34.08 97 GLU A CA 1
ATOM 630 C C . GLU A 1 97 ? 16.826 14.695 10.065 1.00 34.91 97 GLU A C 1
ATOM 631 O O . GLU A 1 97 ? 17.898 14.638 9.444 1.00 26.36 97 GLU A O 1
ATOM 637 N N . ASP A 1 98 ? 15.635 14.810 9.458 1.00 26.41 98 ASP A N 1
ATOM 638 C CA . ASP A 1 98 ? 15.608 14.990 8.015 1.00 30.53 98 ASP A CA 1
ATOM 639 C C . ASP A 1 98 ? 15.855 16.454 7.642 1.00 28.89 98 ASP A C 1
ATOM 640 O O . ASP A 1 98 ? 16.028 16.739 6.468 1.00 27.74 98 ASP A O 1
ATOM 645 N N . LEU A 1 99 ? 15.676 17.369 8.597 1.00 24.50 99 LEU A N 1
ATOM 646 C CA . LEU A 1 99 ? 15.707 18.773 8.285 1.00 27.99 99 LEU A CA 1
ATOM 647 C C . LEU A 1 99 ? 17.126 19.339 8.493 1.00 23.46 99 LEU A C 1
ATOM 648 O O . LEU A 1 99 ? 17.803 18.899 9.392 1.00 23.21 99 LEU A O 1
ATOM 653 N N . PHE A 1 100 ? 17.484 20.319 7.667 1.00 21.67 100 PHE A N 1
ATOM 654 C CA . PHE A 1 100 ? 18.671 21.119 7.819 1.00 19.76 100 PHE A CA 1
ATOM 655 C C . PHE A 1 100 ? 18.226 22.516 8.139 1.00 19.98 100 PHE A C 1
ATOM 656 O O . PHE A 1 100 ? 17.705 23.191 7.267 1.00 20.47 100 PHE A O 1
ATOM 664 N N . ILE A 1 101 ? 18.443 22.976 9.386 1.00 21.19 101 ILE A N 1
ATOM 665 C CA . ILE A 1 101 ? 17.971 24.274 9.811 1.00 20.99 101 ILE A CA 1
ATOM 666 C C . ILE A 1 101 ? 19.114 25.167 10.220 1.00 18.86 101 ILE A C 1
ATOM 667 O O . ILE A 1 101 ? 19.974 24.785 10.995 1.00 17.02 101 ILE A O 1
ATOM 672 N N . THR A 1 102 ? 19.138 26.335 9.639 1.00 19.47 102 THR A N 1
ATOM 673 C CA . THR A 1 102 ? 20.223 27.338 9.858 1.00 20.01 102 THR A CA 1
ATOM 674 C C . THR A 1 102 ? 19.679 28.555 10.600 1.00 19.35 102 THR A C 1
ATOM 675 O O . THR A 1 102 ? 18.578 29.035 10.294 1.00 19.01 102 THR A O 1
ATOM 679 N N . THR A 1 103 ? 20.408 29.047 11.589 1.00 18.68 103 THR A N 1
ATOM 680 C CA . THR A 1 103 ? 20.124 30.363 12.127 1.00 19.02 103 THR A CA 1
ATOM 681 C C . THR A 1 103 ? 21.439 31.186 12.189 1.00 20.48 103 THR A C 1
ATOM 682 O O . THR A 1 103 ? 22.476 30.702 11.772 1.00 19.81 103 THR A O 1
ATOM 686 N N . LYS A 1 104 ? 21.368 32.415 12.684 1.00 18.79 104 LYS A N 1
ATOM 687 C CA . LYS A 1 104 ? 22.431 33.401 12.511 1.00 20.48 104 LYS A CA 1
ATOM 688 C C . LYS A 1 104 ? 22.451 34.386 13.702 1.00 20.33 104 LYS A C 1
ATOM 689 O O . LYS A 1 104 ? 21.410 34.669 14.264 1.00 21.11 104 LYS A O 1
ATOM 695 N N . VAL A 1 105 ? 23.650 34.798 14.089 1.00 18.06 105 VAL A N 1
ATOM 696 C CA . VAL A 1 105 ? 23.922 35.656 15.259 1.00 19.42 105 VAL A CA 1
ATOM 697 C C . VAL A 1 105 ? 24.254 37.026 14.677 1.00 24.85 105 VAL A C 1
ATOM 698 O O . VAL A 1 105 ? 25.238 37.179 13.816 1.00 22.60 105 VAL A O 1
ATOM 702 N N . TRP A 1 106 ? 23.560 38.037 15.188 1.00 22.79 106 TRP A N 1
ATOM 703 C CA . TRP A 1 106 ? 23.692 39.391 14.703 1.00 22.15 106 TRP A CA 1
ATOM 704 C C . TRP A 1 106 ? 24.824 40.173 15.359 1.00 22.59 106 TRP A C 1
ATOM 705 O O . TRP A 1 106 ? 25.545 39.660 16.272 1.00 22.19 106 TRP A O 1
ATOM 716 N N . GLN A 1 107 ? 24.965 41.447 14.934 1.00 24.37 107 GLN A N 1
ATOM 717 C CA . GLN A 1 107 ? 26.198 42.274 15.108 1.00 25.69 107 GLN A CA 1
ATOM 718 C C . GLN A 1 107 ? 26.462 42.676 16.507 1.00 26.52 107 GLN A C 1
ATOM 719 O O . GLN A 1 107 ? 27.641 42.881 16.892 1.00 24.10 107 GLN A O 1
ATOM 725 N N . HIS A 1 108 ? 25.400 42.681 17.328 1.00 28.32 108 HIS A N 1
ATOM 726 C CA . HIS A 1 108 ? 25.604 42.978 18.772 1.00 27.06 108 HIS A CA 1
ATOM 727 C C . HIS A 1 108 ? 25.941 41.838 19.659 1.00 26.69 108 HIS A C 1
ATOM 728 O O . HIS A 1 108 ? 26.158 42.038 20.872 1.00 24.09 108 HIS A O 1
ATOM 735 N N . TYR A 1 109 ? 26.126 40.644 19.086 1.00 25.01 109 TYR A N 1
ATOM 736 C CA . TYR A 1 109 ? 26.472 39.480 19.939 1.00 24.89 109 TYR A CA 1
ATOM 737 C C . TYR A 1 109 ? 27.834 38.942 19.506 1.00 26.75 109 TYR A C 1
ATOM 738 O O . TYR A 1 109 ? 27.991 37.729 19.223 1.00 24.89 109 TYR A O 1
ATOM 747 N N . HIS A 1 110 ? 28.849 39.820 19.373 1.00 25.19 110 HIS A N 1
ATOM 748 C CA . HIS 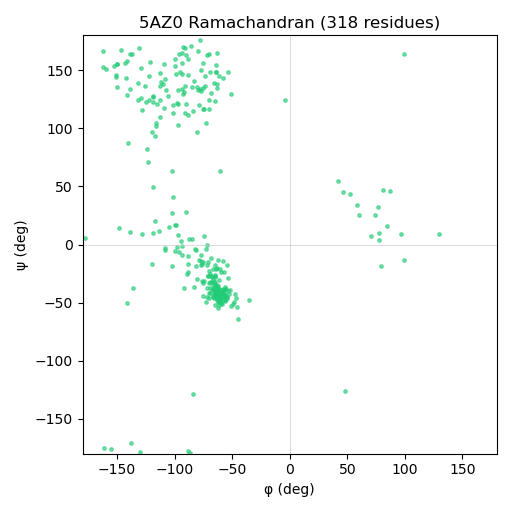A 1 110 ? 30.171 39.383 18.785 1.00 23.07 110 HIS A CA 1
ATOM 749 C C . HIS A 1 110 ? 31.184 39.114 19.782 1.00 22.21 110 HIS A C 1
ATOM 750 O O . HIS A 1 110 ? 32.273 38.571 19.463 1.00 24.08 110 HIS A O 1
ATOM 757 N N . ARG A 1 111 ? 30.891 39.374 21.030 1.00 21.04 111 ARG A N 1
ATOM 758 C CA . ARG A 1 111 ? 31.838 38.826 22.035 1.00 24.52 111 ARG A CA 1
ATOM 759 C C . ARG A 1 111 ? 31.702 37.302 22.068 1.00 21.60 111 ARG A C 1
ATOM 760 O O . ARG A 1 111 ? 30.583 36.804 21.935 1.00 22.77 111 ARG A O 1
ATOM 768 N N . ALA A 1 112 ? 32.797 36.601 22.354 1.00 20.80 112 ALA A N 1
ATOM 769 C CA . ALA A 1 112 ? 32.826 35.175 22.397 1.00 25.60 112 ALA A CA 1
ATOM 770 C C . ALA A 1 112 ? 31.692 34.588 23.236 1.00 28.56 112 ALA A C 1
ATOM 771 O O . ALA A 1 112 ? 30.922 33.802 22.740 1.00 24.43 112 ALA A O 1
ATOM 773 N N . ALA A 1 113 ? 31.532 35.067 24.468 1.00 29.13 113 ALA A N 1
ATOM 774 C CA . ALA A 1 113 ? 30.473 34.567 25.349 1.00 26.92 113 ALA A CA 1
ATOM 775 C C . ALA A 1 113 ? 29.102 34.916 24.865 1.00 26.17 113 ALA A C 1
ATOM 776 O O . ALA A 1 113 ? 28.156 34.235 25.230 1.00 28.01 113 ALA A O 1
ATOM 778 N N . ASP A 1 114 ? 28.943 35.935 24.024 1.00 23.61 114 ASP A N 1
ATOM 779 C CA . ASP A 1 114 ? 27.613 36.200 23.585 1.00 26.33 114 ASP A CA 1
ATOM 780 C C . ASP A 1 114 ? 27.049 35.293 22.537 1.00 25.36 114 ASP A C 1
ATOM 781 O O . ASP A 1 114 ? 25.824 35.311 22.310 1.00 22.36 114 ASP A O 1
ATOM 786 N N . VAL A 1 115 ? 27.911 34.560 21.848 1.00 22.65 115 VAL A N 1
ATOM 787 C CA . VAL A 1 115 ? 27.419 33.692 20.753 1.00 21.16 115 VAL A CA 1
ATOM 788 C C . VAL A 1 115 ? 26.498 32.625 21.400 1.00 17.64 115 VAL A C 1
ATOM 789 O O . VAL A 1 115 ? 25.439 32.407 20.930 1.00 19.83 115 VAL A O 1
ATOM 793 N N . GLU A 1 116 ? 26.910 32.047 22.510 1.00 17.80 116 GLU A N 1
ATOM 794 C CA . GLU A 1 116 ? 26.097 31.076 23.284 1.00 19.06 116 GLU A CA 1
ATOM 795 C C . GLU A 1 116 ? 24.697 31.641 23.719 1.00 18.89 116 GLU A C 1
ATOM 796 O O . GLU A 1 116 ? 23.644 30.964 23.589 1.00 19.25 116 GLU A O 1
ATOM 802 N N . VAL A 1 117 ? 24.672 32.914 24.096 1.00 20.10 117 VAL A N 1
ATOM 803 C CA . VAL A 1 117 ? 23.408 33.532 24.603 1.00 18.70 117 VAL A CA 1
ATOM 804 C C . VAL A 1 117 ? 22.536 33.694 23.383 1.00 19.35 117 VAL A C 1
ATOM 805 O O . VAL A 1 117 ? 21.402 33.250 23.367 1.00 20.17 117 VAL A O 1
ATOM 809 N N . SER A 1 118 ? 23.082 34.269 22.309 1.00 16.75 118 SER A N 1
ATOM 810 C CA . SER A 1 118 ? 22.268 34.455 21.136 1.00 18.42 118 SER A CA 1
ATOM 811 C C . SER A 1 118 ? 21.693 33.136 20.576 1.00 20.07 118 SER A C 1
ATOM 812 O O . SER A 1 118 ? 20.517 33.062 20.212 1.00 19.74 118 SER A O 1
ATOM 815 N N . LEU A 1 119 ? 22.556 32.127 20.468 1.00 18.19 119 LEU A N 1
ATOM 816 C CA . LEU A 1 119 ? 22.156 30.899 19.820 1.00 18.13 119 LEU A CA 1
ATOM 817 C C . LEU A 1 119 ? 21.194 30.156 20.722 1.00 17.21 119 LEU A C 1
ATOM 818 O O . LEU A 1 119 ? 20.224 29.690 20.234 1.00 17.31 119 LEU A O 1
ATOM 823 N N . ARG A 1 120 ? 21.456 30.025 22.017 1.00 17.46 120 ARG A N 1
ATOM 824 C CA . ARG A 1 120 ? 20.456 29.428 22.920 1.00 18.13 120 ARG A CA 1
ATOM 825 C C . ARG A 1 120 ? 19.079 30.070 22.859 1.00 20.00 120 ARG A C 1
ATOM 826 O O . ARG A 1 120 ? 18.078 29.391 22.752 1.00 20.24 120 ARG A O 1
ATOM 834 N N . ALA A 1 121 ? 19.039 31.383 22.803 1.00 20.48 121 ALA A N 1
ATOM 835 C CA . ALA A 1 121 ? 17.784 32.075 22.605 1.00 22.02 121 ALA A CA 1
ATOM 836 C C . ALA A 1 121 ? 17.145 31.725 21.287 1.00 22.49 121 ALA A C 1
ATOM 837 O O . ALA A 1 121 ? 15.919 31.449 21.216 1.00 19.66 121 ALA A O 1
ATOM 839 N N . SER A 1 122 ? 17.947 31.696 20.211 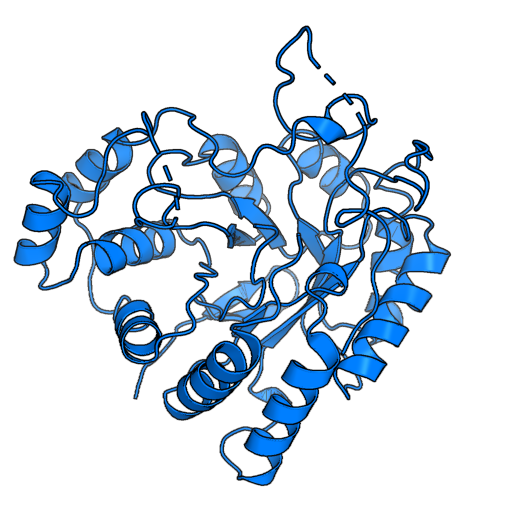1.00 20.28 122 SER A N 1
ATOM 840 C CA . SER A 1 122 ? 17.372 31.352 18.913 1.00 18.96 122 SER A CA 1
ATOM 841 C C . SER A 1 122 ? 16.831 29.892 18.989 1.00 20.00 122 SER A C 1
ATOM 842 O O . SER A 1 122 ? 15.787 29.584 18.389 1.00 16.23 122 SER A O 1
ATOM 845 N N . LEU A 1 123 ? 17.582 29.014 19.641 1.00 16.81 123 LEU A N 1
ATOM 846 C CA . LEU A 1 123 ? 17.181 27.637 19.727 1.00 19.08 123 LEU A CA 1
ATOM 847 C C . LEU A 1 123 ? 15.863 27.492 20.543 1.00 20.11 123 LEU A C 1
ATOM 848 O O . LEU A 1 123 ? 14.984 26.683 20.178 1.00 17.57 123 LEU A O 1
ATOM 853 N N . HIS A 1 124 ? 15.736 28.280 21.614 1.00 19.33 124 HIS A N 1
ATOM 854 C CA . HIS A 1 124 ? 14.448 28.334 22.325 1.00 22.11 124 HIS A CA 1
ATOM 855 C C . HIS A 1 124 ? 13.307 28.804 21.401 1.00 20.46 124 HIS A C 1
ATOM 856 O O . HIS A 1 124 ? 12.288 28.193 21.351 1.00 21.92 124 HIS A O 1
ATOM 863 N N . ARG A 1 125 ? 13.477 29.885 20.677 1.00 21.08 125 ARG A N 1
ATOM 864 C CA . ARG A 1 125 ? 12.464 30.347 19.779 1.00 20.32 125 ARG A CA 1
ATOM 865 C C . ARG A 1 125 ? 12.048 29.224 18.796 1.00 22.64 125 ARG A C 1
ATOM 866 O O . ARG A 1 125 ? 10.877 29.094 18.491 1.00 20.48 125 ARG A O 1
ATOM 874 N N . LEU A 1 126 ? 13.022 28.517 18.230 1.00 21.16 126 LEU A N 1
ATOM 875 C CA . LEU A 1 126 ? 12.782 27.526 17.197 1.00 20.50 126 LEU A CA 1
ATOM 876 C C . LEU A 1 126 ? 12.283 26.223 17.785 1.00 20.65 126 LEU A C 1
ATOM 877 O O . LEU A 1 126 ? 11.868 25.405 17.047 1.00 20.04 126 LEU A O 1
ATOM 882 N N . GLY A 1 127 ? 12.373 26.032 19.110 1.00 22.11 127 GLY A N 1
ATOM 883 C CA . GLY A 1 127 ? 11.929 24.826 19.751 1.00 20.96 127 GLY A CA 1
ATOM 884 C C . GLY A 1 127 ? 12.900 23.660 19.554 1.00 22.25 127 GLY A C 1
ATOM 885 O O . GLY A 1 127 ? 12.458 22.529 19.503 1.00 20.13 127 GLY A O 1
ATOM 886 N N . LEU A 1 128 ? 14.211 23.907 19.458 1.00 20.49 128 LEU A N 1
ATOM 887 C CA . LEU A 1 128 ? 15.161 22.840 19.132 1.00 20.42 128 LEU A CA 1
ATOM 888 C C . LEU A 1 128 ? 16.228 22.627 20.163 1.00 19.98 128 LEU A C 1
ATOM 889 O O . LEU A 1 128 ? 16.586 23.575 20.906 1.00 19.43 128 LEU A O 1
ATOM 894 N N . ASP A 1 129 ? 16.796 21.430 20.180 1.00 18.34 129 ASP A N 1
ATOM 895 C CA A ASP A 1 129 ? 18.033 21.077 20.906 0.50 19.80 129 ASP A CA 1
ATOM 896 C CA B ASP A 1 129 ? 17.985 21.237 20.989 0.50 21.12 129 ASP A CA 1
ATOM 897 C C . ASP A 1 129 ? 19.225 21.750 20.246 1.00 22.42 129 ASP A C 1
ATOM 898 O O . ASP A 1 129 ? 20.087 22.271 20.915 1.00 25.12 129 ASP A O 1
ATOM 907 N N . HIS A 1 130 ? 19.265 21.654 18.894 1.00 20.64 130 HIS A N 1
ATOM 908 C CA . HIS A 1 130 ? 20.377 22.138 18.092 1.00 21.02 130 HIS A CA 1
ATOM 909 C C . HIS A 1 130 ? 19.924 22.568 16.740 1.00 18.26 130 HIS A C 1
ATOM 910 O O . HIS A 1 130 ? 18.860 22.178 16.258 1.00 18.11 130 HIS A O 1
ATOM 917 N N . VAL A 1 131 ? 20.707 23.456 16.138 1.00 18.68 131 VAL A N 1
ATOM 918 C CA . VAL A 1 131 ? 20.575 23.743 14.725 1.00 18.65 131 VAL A CA 1
ATOM 919 C C . VAL A 1 131 ? 21.591 22.897 13.975 1.00 17.55 131 VAL A C 1
ATOM 920 O O . VAL A 1 131 ? 22.534 22.377 14.573 1.00 18.36 131 VAL A O 1
ATOM 924 N N . ASN A 1 132 ? 21.383 22.787 12.673 1.00 16.90 132 ASN A N 1
ATOM 925 C CA . ASN A 1 132 ? 22.352 22.129 11.792 1.00 19.36 132 ASN A CA 1
ATOM 926 C C . ASN A 1 132 ? 23.504 23.066 11.436 1.00 19.41 132 ASN A C 1
ATOM 927 O O . ASN A 1 132 ? 24.611 22.582 11.197 1.00 18.02 132 ASN A O 1
ATOM 932 N N . LEU A 1 133 ? 23.224 24.367 11.400 1.00 17.30 133 LEU A N 1
ATOM 933 C CA . LEU A 1 133 ? 24.244 25.321 11.040 1.00 19.63 133 LEU A CA 1
ATOM 934 C C . LEU A 1 133 ? 23.965 26.662 11.752 1.00 19.11 133 LEU A C 1
ATOM 935 O O . LEU A 1 133 ? 22.823 27.114 11.770 1.00 17.36 133 LEU A O 1
ATOM 940 N N . VAL A 1 134 ? 24.997 27.294 12.319 1.00 19.39 134 VAL A N 1
ATOM 941 C CA . VAL A 1 134 ? 24.847 28.673 12.771 1.00 18.25 134 VAL A CA 1
ATOM 942 C C . VAL A 1 134 ? 25.936 29.540 12.130 1.00 19.25 134 VAL A C 1
ATOM 943 O O . VAL A 1 134 ? 27.102 29.135 12.103 1.00 18.45 134 VAL A O 1
ATOM 947 N N . LEU A 1 135 ? 25.548 30.707 11.664 1.00 17.76 135 LEU A N 1
ATOM 948 C CA . LEU A 1 135 ? 26.432 31.686 11.032 1.00 20.20 135 LEU A CA 1
ATOM 949 C C . LEU A 1 135 ? 26.632 32.979 11.813 1.00 21.27 135 LEU A C 1
ATOM 950 O O . LEU A 1 135 ? 25.730 33.481 12.494 1.00 22.70 135 LEU A O 1
ATOM 955 N N . MET A 1 136 ? 27.825 33.520 11.651 1.00 21.18 136 MET A N 1
ATOM 956 C CA . MET A 1 136 ? 28.108 34.906 11.898 1.00 19.43 136 MET A CA 1
ATOM 957 C C . MET A 1 136 ? 27.506 35.734 10.817 1.00 20.57 136 MET A C 1
ATOM 958 O O . MET A 1 136 ? 27.901 35.684 9.632 1.00 23.16 136 MET A O 1
ATOM 963 N N . HIS A 1 137 ? 26.378 36.400 11.146 1.00 20.62 137 HIS A N 1
ATOM 964 C CA . HIS A 1 137 ? 25.564 37.054 10.123 1.00 20.53 137 HIS A CA 1
ATOM 965 C C . HIS A 1 137 ? 26.373 38.105 9.313 1.00 21.63 137 HIS A C 1
ATOM 966 O O . HIS A 1 137 ? 26.267 38.137 8.117 1.00 20.45 137 HIS A O 1
ATOM 973 N N . TRP A 1 138 ? 27.195 38.898 10.007 1.00 23.86 138 TRP A N 1
ATOM 974 C CA . TRP A 1 138 ? 28.128 39.841 9.373 1.00 21.77 138 TRP A CA 1
ATOM 975 C C . TRP A 1 138 ? 29.378 39.881 10.157 1.00 20.79 138 TRP A C 1
ATOM 976 O O . TRP A 1 138 ? 29.368 39.565 11.341 1.00 20.11 138 TRP A O 1
ATOM 987 N N . PRO A 1 139 ? 30.494 40.281 9.513 1.00 21.10 139 PRO A N 1
ATOM 988 C CA . PRO A 1 139 ? 31.773 40.343 10.193 1.00 21.26 139 PRO A CA 1
ATOM 989 C C . PRO A 1 139 ? 31.915 41.563 11.162 1.00 21.56 139 PRO A C 1
ATOM 990 O O . PRO A 1 139 ? 32.824 41.584 12.034 1.00 23.81 139 PRO A O 1
ATOM 994 N N . MET A 1 140 ? 31.037 42.551 11.038 1.00 22.70 140 MET A N 1
ATOM 995 C CA . MET A 1 140 ? 31.096 43.757 11.911 1.00 25.26 140 MET A CA 1
ATOM 996 C C . MET A 1 140 ? 30.523 43.430 13.310 1.00 27.14 140 MET A C 1
ATOM 997 O O . MET A 1 140 ? 29.648 42.565 13.463 1.00 26.68 140 MET A O 1
ATOM 1002 N N . SER A 1 141 ? 31.063 44.135 14.291 1.00 25.64 141 SER A N 1
ATOM 1003 C CA . SER A 1 141 ? 30.653 44.113 15.669 1.00 27.40 141 SER A CA 1
ATOM 1004 C C . SER A 1 141 ? 30.139 45.512 16.032 1.00 30.55 141 SER A C 1
ATOM 1005 O O . SER A 1 141 ? 30.939 46.432 16.186 1.00 27.51 141 SER A O 1
ATOM 1008 N N . ILE A 1 142 ? 28.830 45.632 16.130 1.00 28.19 142 ILE A N 1
ATOM 1009 C CA . ILE A 1 142 ? 28.094 46.867 16.298 1.00 28.47 142 ILE A CA 1
ATOM 1010 C C . ILE A 1 142 ? 27.053 46.780 17.434 1.00 30.74 142 ILE A C 1
ATOM 1011 O O . ILE A 1 142 ? 26.124 45.940 17.371 1.00 27.16 142 ILE A O 1
ATOM 1016 N N . SER A 1 143 ? 27.132 47.699 18.412 1.00 29.10 143 SER A N 1
ATOM 1017 C CA . SER A 1 143 ? 26.137 47.738 19.507 1.00 28.88 143 SER A CA 1
ATOM 1018 C C . SER A 1 143 ? 24.757 48.036 18.982 1.00 26.33 143 SER A C 1
ATOM 1019 O O . SER A 1 143 ? 24.550 48.475 17.846 1.00 26.63 143 SER A O 1
ATOM 1022 N N . GLN A 1 144 ? 23.760 47.792 19.820 1.00 25.04 144 GLN A N 1
ATOM 1023 C CA . GLN A 1 144 ? 22.386 48.132 19.474 1.00 29.05 144 GLN A CA 1
ATOM 1024 C C . GLN A 1 144 ? 22.200 49.638 19.282 1.00 29.14 144 GLN A C 1
ATOM 1025 O O . GLN A 1 144 ? 21.204 50.045 18.712 1.00 29.12 144 GLN A O 1
ATOM 1031 N N . GLU A 1 145 ? 23.102 50.471 19.832 1.00 30.17 145 GLU A N 1
ATOM 1032 C CA . GLU A 1 145 ? 23.019 51.912 19.586 1.00 36.55 145 GLU A CA 1
ATOM 1033 C C . GLU A 1 145 ? 23.902 52.401 18.410 1.00 41.97 145 GLU A C 1
ATOM 1034 O O . GLU A 1 145 ? 23.939 53.577 18.155 1.00 37.88 145 GLU A O 1
ATOM 1040 N N . GLY A 1 146 ? 24.591 51.513 17.693 1.00 33.51 146 GLY A N 1
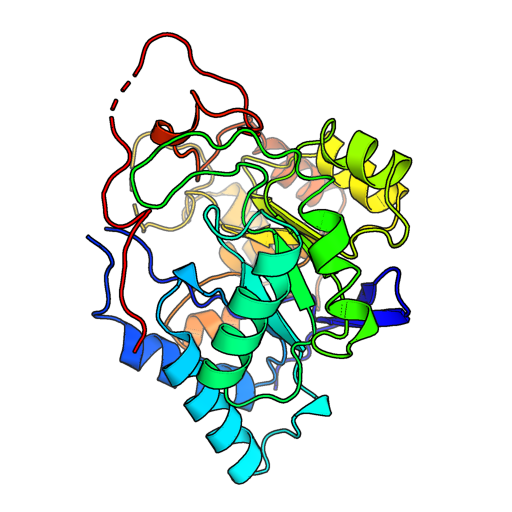ATOM 1041 C CA . GLY A 1 146 ? 25.327 51.915 16.506 1.00 30.62 146 GLY A CA 1
ATOM 1042 C C . GLY A 1 146 ? 26.774 52.144 16.825 1.00 30.83 146 GLY A C 1
ATOM 1043 O O . GLY A 1 146 ? 27.466 52.615 15.984 1.00 30.71 146 GLY A O 1
ATOM 1044 N N . VAL A 1 147 ? 27.247 51.800 18.021 1.00 31.61 147 VAL A N 1
ATOM 1045 C CA . VAL A 1 147 ? 28.650 51.948 18.351 1.00 32.89 147 VAL A CA 1
ATOM 1046 C C . VAL A 1 147 ? 29.484 50.780 17.752 1.00 37.01 147 VAL A C 1
ATOM 1047 O O . VAL A 1 147 ? 29.154 49.614 17.883 1.00 30.99 147 VAL A O 1
ATOM 1051 N N . ASP A 1 148 ? 30.594 51.114 17.122 1.00 33.60 148 ASP A N 1
ATOM 1052 C CA . ASP A 1 148 ? 31.500 50.139 16.630 1.00 30.84 148 ASP A CA 1
ATOM 1053 C C . ASP A 1 148 ? 32.250 49.590 17.778 1.00 33.50 148 ASP A C 1
ATOM 1054 O O . ASP A 1 148 ? 33.001 50.334 18.403 1.00 32.92 148 ASP A O 1
ATOM 1059 N N . GLU A 1 149 ? 32.101 48.274 18.061 1.00 28.91 149 GLU A N 1
ATOM 1060 C CA . GLU A 1 149 ? 32.749 47.678 19.225 1.00 26.26 149 GLU A CA 1
ATOM 1061 C C . GLU A 1 149 ? 34.083 47.223 18.898 1.00 26.68 149 GLU A C 1
ATOM 1062 O O . GLU A 1 149 ? 34.811 46.867 19.787 1.00 25.99 149 GLU A O 1
ATOM 1068 N N . LYS A 1 150 ? 34.426 47.218 17.600 1.00 29.22 150 LYS A N 1
ATOM 1069 C CA . LYS A 1 150 ? 35.767 46.867 17.147 1.00 28.11 150 LYS A CA 1
ATOM 1070 C C . LYS A 1 150 ? 36.196 45.567 17.696 1.00 26.25 150 LYS A C 1
ATOM 1071 O O . LYS A 1 150 ? 37.320 45.410 18.136 1.00 27.22 150 LYS A O 1
ATOM 1077 N N . ILE A 1 151 ? 35.301 44.571 17.684 1.00 28.91 151 ILE A N 1
ATOM 1078 C CA . ILE A 1 151 ? 35.741 43.211 18.101 1.00 24.04 151 ILE A CA 1
ATOM 1079 C C . ILE A 1 151 ? 36.195 42.483 16.853 1.00 22.84 151 ILE A C 1
ATOM 1080 O O . ILE A 1 151 ? 35.511 42.510 15.840 1.00 24.39 151 ILE A O 1
ATOM 1085 N N . ASP A 1 152 ? 37.356 41.874 16.925 1.00 25.15 152 ASP A N 1
ATOM 1086 C CA . ASP A 1 152 ? 37.838 41.053 15.851 1.00 25.98 152 ASP A CA 1
ATOM 1087 C C . ASP A 1 152 ? 36.855 39.820 15.652 1.00 25.63 152 ASP A C 1
ATOM 1088 O O . ASP A 1 152 ? 36.435 39.221 16.604 1.00 24.43 152 ASP A O 1
ATOM 1093 N N . TYR A 1 153 ? 36.552 39.481 14.411 1.00 25.09 153 TYR A N 1
ATOM 1094 C CA . TYR A 1 153 ? 35.719 38.330 14.081 1.00 26.94 153 TYR A CA 1
ATOM 1095 C C . TYR A 1 153 ? 36.390 37.033 14.514 1.00 28.02 153 TYR A C 1
ATOM 1096 O O . TYR A 1 153 ? 35.676 36.050 14.772 1.00 24.82 153 TYR A O 1
ATOM 1105 N N . LEU A 1 154 ? 37.725 37.046 14.705 1.00 24.50 154 LEU A N 1
ATOM 1106 C CA . LEU A 1 154 ? 38.376 35.930 15.315 1.00 27.00 154 LEU A CA 1
ATOM 1107 C C . LEU A 1 154 ? 37.970 35.688 16.749 1.00 27.00 154 LEU A C 1
ATOM 1108 O O . LEU A 1 154 ? 37.982 34.498 17.172 1.00 22.76 154 LEU A O 1
ATOM 1113 N N . GLU A 1 155 ? 37.687 36.757 17.522 1.00 24.83 155 GLU A N 1
ATOM 1114 C CA A GLU A 1 155 ? 37.198 36.573 18.914 0.50 25.68 155 GLU A CA 1
ATOM 1115 C CA B GLU A 1 155 ? 37.261 36.559 18.867 0.50 25.08 155 GLU A CA 1
ATOM 1116 C C . GLU A 1 155 ? 35.816 35.993 18.778 1.00 22.33 155 GLU A C 1
ATOM 1117 O O . GLU A 1 155 ? 35.509 35.059 19.446 1.00 21.99 155 GLU A O 1
ATOM 1128 N N . THR A 1 156 ? 34.987 36.546 17.914 1.00 19.71 156 THR A N 1
ATOM 1129 C CA . THR A 1 156 ? 33.648 36.002 17.772 1.00 22.65 156 THR A CA 1
ATOM 1130 C C . THR A 1 156 ? 33.656 34.487 17.449 1.00 23.56 156 THR A C 1
ATOM 1131 O O . THR A 1 156 ? 32.903 33.721 18.031 1.00 22.76 156 THR A O 1
ATOM 1135 N N . TRP A 1 157 ? 34.607 34.089 16.623 1.00 22.01 157 TRP A N 1
ATOM 1136 C CA . TRP A 1 157 ? 34.716 32.760 16.117 1.00 21.57 157 TRP A CA 1
ATOM 1137 C C . TRP A 1 157 ? 35.053 31.807 17.196 1.00 23.13 157 TRP A C 1
ATOM 1138 O O . TRP A 1 157 ? 34.518 30.708 17.189 1.00 19.39 157 TRP A O 1
ATOM 1149 N N . ARG A 1 158 ? 35.807 32.238 18.205 1.00 24.21 158 ARG A N 1
ATOM 1150 C CA . ARG A 1 158 ? 36.019 31.362 19.357 1.00 25.28 158 ARG A CA 1
ATOM 1151 C C . ARG A 1 158 ? 34.691 30.957 20.031 1.00 22.89 158 ARG A C 1
ATOM 1152 O O . ARG A 1 158 ? 34.555 29.858 20.504 1.00 23.08 158 ARG A O 1
ATOM 1160 N N . GLY A 1 159 ? 33.766 31.883 20.125 1.00 20.99 159 GLY A N 1
ATOM 1161 C CA . GLY A 1 159 ? 32.437 31.608 20.644 1.00 21.60 159 GLY A CA 1
ATOM 1162 C C . GLY A 1 159 ? 31.714 30.639 19.721 1.00 21.28 159 GLY A C 1
ATOM 1163 O O . GLY A 1 159 ? 31.024 29.764 20.222 1.00 21.31 159 GLY A O 1
ATOM 1164 N N . PHE A 1 160 ? 31.849 30.774 18.391 1.00 19.25 160 PHE A N 1
ATOM 1165 C CA . PHE A 1 160 ? 31.210 29.763 17.465 1.00 19.40 160 PHE A CA 1
ATOM 1166 C C . PHE A 1 160 ? 31.820 28.385 17.715 1.00 21.29 160 PHE A C 1
ATOM 1167 O O . PHE A 1 160 ? 31.100 27.410 17.835 1.00 20.10 160 PHE A O 1
ATOM 1175 N N . GLU A 1 161 ? 33.139 28.311 17.918 1.00 20.04 161 GLU A N 1
ATOM 1176 C CA . GLU A 1 161 ? 33.784 27.035 18.230 1.00 21.33 161 GLU A CA 1
ATOM 1177 C C . GLU A 1 161 ? 33.313 26.462 19.559 1.00 21.27 161 GLU A C 1
ATOM 1178 O O . GLU A 1 161 ? 33.183 25.222 19.683 1.00 16.96 161 GLU A O 1
ATOM 1184 N N . GLU A 1 162 ? 33.067 27.346 20.554 1.00 20.67 162 GLU A N 1
ATOM 1185 C CA A GLU A 1 162 ? 32.561 26.894 21.839 0.50 20.16 162 GLU A CA 1
ATOM 1186 C CA B GLU A 1 162 ? 32.489 26.925 21.867 0.50 20.22 162 GLU A CA 1
ATOM 1187 C C . GLU A 1 162 ? 31.109 26.299 21.706 1.00 18.49 162 GLU A C 1
ATOM 1188 O O . GLU A 1 162 ? 30.802 25.243 22.303 1.00 18.96 162 GLU A O 1
ATOM 1199 N N . VAL A 1 163 ? 30.234 26.939 20.963 1.00 17.23 163 VAL A N 1
ATOM 1200 C CA . VAL A 1 163 ? 28.829 26.444 20.901 1.00 18.07 163 VAL A CA 1
ATOM 1201 C C . VAL A 1 163 ? 28.766 25.132 20.102 1.00 20.00 163 VAL A C 1
ATOM 1202 O O . VAL A 1 163 ? 27.922 24.285 20.399 1.00 19.69 163 VAL A O 1
ATOM 1206 N N . LEU A 1 164 ? 29.727 24.946 19.164 1.00 20.11 164 LEU A N 1
ATOM 1207 C CA . LEU A 1 164 ? 29.932 23.688 18.450 1.00 18.83 164 LEU A CA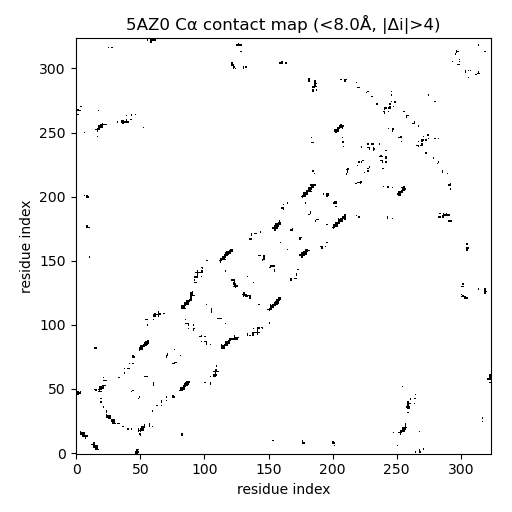 1
ATOM 1208 C C . LEU A 1 164 ? 30.287 22.596 19.403 1.00 18.77 164 LEU A C 1
ATOM 1209 O O . LEU A 1 164 ? 29.617 21.531 19.430 1.00 17.54 164 LEU A O 1
ATOM 1214 N N . LYS A 1 165 ? 31.288 22.829 20.229 1.00 18.86 165 LYS A N 1
ATOM 1215 C CA . LYS A 1 165 ? 31.698 21.843 21.212 1.00 19.56 165 LYS A CA 1
ATOM 1216 C C . LYS A 1 165 ? 30.592 21.497 22.239 1.00 21.22 165 LYS A C 1
ATOM 1217 O O . LYS A 1 165 ? 30.569 20.394 22.801 1.00 20.63 165 LYS A O 1
ATOM 1223 N N . LYS A 1 166 ? 29.743 22.471 22.532 1.00 21.41 166 LYS A N 1
ATOM 1224 C CA . LYS A 1 166 ? 28.592 22.227 23.385 1.00 24.82 166 LYS A CA 1
ATOM 1225 C C . LYS A 1 166 ? 27.419 21.514 22.709 1.00 24.00 166 LYS A C 1
ATOM 1226 O O . LYS A 1 166 ? 26.482 21.189 23.381 1.00 21.47 166 LYS A O 1
ATOM 1232 N N . GLY A 1 167 ? 27.430 21.324 21.382 1.00 20.96 167 GLY A N 1
ATOM 1233 C CA . GLY A 1 167 ? 26.359 20.501 20.729 1.00 18.10 167 GLY A CA 1
ATOM 1234 C C . GLY A 1 167 ? 25.150 21.367 20.447 1.00 17.63 167 GLY A C 1
ATOM 1235 O O . GLY A 1 167 ? 24.129 20.847 20.158 1.00 15.13 167 GLY A O 1
ATOM 1236 N N . LEU A 1 168 ? 25.293 22.706 20.493 1.00 17.02 168 LEU A N 1
ATOM 1237 C CA . LEU A 1 168 ? 24.226 23.639 20.188 1.00 16.95 168 LEU A CA 1
ATOM 1238 C C . LEU A 1 168 ? 23.965 23.764 18.697 1.00 16.99 168 LEU A C 1
ATOM 1239 O O . LEU A 1 168 ? 22.868 24.224 18.236 1.00 17.48 168 LEU A O 1
ATOM 1244 N N . THR A 1 169 ? 24.943 23.295 17.930 1.00 16.76 169 THR A N 1
ATOM 1245 C CA . THR A 1 169 ? 24.877 23.322 16.504 1.00 17.00 169 THR A CA 1
ATOM 1246 C C . THR A 1 169 ? 25.713 22.184 16.012 1.00 17.05 169 THR A C 1
ATOM 1247 O O . THR A 1 169 ? 26.657 21.749 16.706 1.00 16.77 169 THR A O 1
ATOM 1251 N N . LYS A 1 170 ? 25.379 21.691 14.837 1.00 17.52 170 LYS A N 1
ATOM 1252 C CA . LYS A 1 170 ? 26.199 20.616 14.193 1.00 20.69 170 LYS A CA 1
ATOM 1253 C C . LYS A 1 170 ? 27.237 21.240 13.237 1.00 21.19 170 LYS A C 1
ATOM 1254 O O . LYS A 1 170 ? 28.077 20.554 12.760 1.00 18.95 170 LYS A O 1
ATOM 1260 N N . ALA A 1 171 ? 27.158 22.542 12.980 1.00 17.45 171 ALA A N 1
ATOM 1261 C CA . ALA A 1 171 ? 28.118 23.190 12.101 1.00 18.22 171 ALA A CA 1
ATOM 1262 C C . ALA A 1 171 ? 28.170 24.688 12.336 1.00 18.75 171 ALA A C 1
ATOM 1263 O O . ALA A 1 171 ? 27.140 25.303 12.699 1.00 18.44 171 ALA A O 1
ATOM 1265 N N . ILE A 1 172 ? 29.354 25.266 12.062 1.00 18.27 172 ILE A N 1
ATOM 1266 C CA . ILE A 1 172 ? 29.555 26.717 12.155 1.00 18.12 172 ILE A CA 1
ATOM 1267 C C . ILE A 1 172 ? 30.033 27.252 10.826 1.00 17.91 172 ILE A C 1
ATOM 1268 O O . ILE A 1 172 ? 30.818 26.576 10.107 1.00 22.69 172 ILE A O 1
ATOM 1273 N N . GLY A 1 173 ? 29.594 28.469 10.510 1.00 17.12 173 GLY A N 1
ATOM 1274 C CA . GLY A 1 173 ? 29.915 29.130 9.280 1.00 17.01 173 GLY A CA 1
ATOM 1275 C C . GLY A 1 173 ? 29.822 30.636 9.438 1.00 18.19 173 GLY A C 1
ATOM 1276 O O . GLY A 1 173 ? 29.505 31.152 10.542 1.00 18.70 173 GLY A O 1
ATOM 1277 N N . VAL A 1 174 ? 30.017 31.339 8.310 1.00 19.77 174 VAL A N 1
ATOM 1278 C CA . VAL A 1 174 ? 29.990 32.787 8.257 1.00 20.02 174 VAL A CA 1
ATOM 1279 C C . VAL A 1 174 ? 29.127 33.258 7.150 1.00 18.61 174 VAL A C 1
ATOM 1280 O O . VAL A 1 174 ? 28.692 32.512 6.273 1.00 19.57 174 VAL A O 1
ATOM 1284 N N . SER A 1 175 ? 28.878 34.539 7.166 1.00 20.15 175 SER A N 1
ATOM 1285 C CA . SER A 1 175 ? 28.127 35.153 6.137 1.00 21.09 175 SER A CA 1
ATOM 1286 C C . SER A 1 175 ? 28.723 36.550 5.841 1.00 22.60 175 SER A C 1
ATOM 1287 O O . SER A 1 175 ? 29.148 37.256 6.711 1.00 21.59 175 SER A O 1
ATOM 1290 N N . ASN A 1 176 ? 28.718 36.914 4.572 1.00 21.03 176 ASN A N 1
ATOM 1291 C CA . ASN A 1 176 ? 29.274 38.164 4.109 1.00 21.99 176 ASN A CA 1
ATOM 1292 C C . ASN A 1 176 ? 30.740 38.399 4.407 1.00 22.37 176 ASN A C 1
ATOM 1293 O O . ASN A 1 176 ? 31.113 39.521 4.684 1.00 26.42 176 ASN A O 1
ATOM 1298 N N . PHE A 1 177 ? 31.547 37.343 4.397 1.00 22.06 177 PHE A N 1
ATOM 1299 C CA . PHE A 1 177 ? 32.959 37.495 4.618 1.00 24.04 177 PHE A CA 1
ATOM 1300 C C . PHE A 1 177 ? 33.555 37.692 3.210 1.00 27.16 177 PHE A C 1
ATOM 1301 O O . PHE A 1 177 ? 33.188 36.952 2.271 1.00 26.41 177 PHE A O 1
ATOM 1309 N N . ASN A 1 178 ? 34.482 38.641 3.053 1.00 23.86 178 ASN A N 1
ATOM 1310 C CA . ASN A 1 178 ? 35.145 38.804 1.762 1.00 21.53 178 ASN A CA 1
ATOM 1311 C C . ASN A 1 178 ? 36.373 37.873 1.738 1.00 23.02 178 ASN A C 1
ATOM 1312 O O . ASN A 1 178 ? 36.657 37.186 2.692 1.00 20.09 178 ASN A O 1
ATOM 1317 N N . ILE A 1 179 ? 37.161 37.907 0.652 1.00 24.36 179 ILE A N 1
ATOM 1318 C CA . ILE A 1 179 ? 38.189 36.901 0.455 1.00 24.69 179 ILE A CA 1
ATOM 1319 C C . ILE A 1 179 ? 39.290 37.084 1.442 1.00 25.10 179 ILE A C 1
ATOM 1320 O O . ILE A 1 179 ? 39.844 36.092 1.977 1.00 23.70 179 ILE A O 1
ATOM 1325 N N . GLU A 1 180 ? 39.571 38.347 1.813 1.00 25.00 180 GLU A N 1
ATOM 1326 C CA A GLU A 1 180 ? 40.572 38.683 2.817 0.50 24.67 180 GLU A CA 1
ATOM 1327 C CA B GLU A 1 180 ? 40.647 38.532 2.795 0.50 24.56 180 GLU A CA 1
ATOM 1328 C C . GLU A 1 180 ? 40.159 38.166 4.195 1.00 23.35 180 GLU A C 1
ATOM 1329 O O . GLU A 1 180 ? 40.932 37.592 4.972 1.00 23.51 180 GLU A O 1
ATOM 1340 N N . GLN A 1 181 ? 38.904 38.435 4.540 1.00 21.49 181 GLN A N 1
ATOM 1341 C CA . GLN A 1 181 ? 38.350 37.905 5.856 1.00 20.96 181 GLN A CA 1
ATOM 1342 C C . GLN A 1 181 ? 38.338 36.351 5.896 1.00 21.46 181 GLN A C 1
ATOM 1343 O O . GLN A 1 181 ? 38.757 35.722 6.878 1.00 21.27 181 GLN A O 1
ATOM 1349 N N . MET A 1 182 ? 38.005 35.741 4.765 1.00 22.29 182 MET A N 1
ATOM 1350 C CA . MET A 1 182 ? 38.025 34.256 4.699 1.00 22.56 182 MET A CA 1
ATOM 1351 C C . MET A 1 182 ? 39.385 33.703 4.892 1.00 22.84 182 MET A C 1
ATOM 1352 O O . MET A 1 182 ? 39.623 32.727 5.683 1.00 20.38 182 MET A O 1
ATOM 1357 N N . LYS A 1 183 ? 40.337 34.339 4.204 1.00 26.29 183 LYS A N 1
ATOM 1358 C CA . LYS A 1 183 ? 41.753 33.881 4.361 1.00 28.12 183 LYS A CA 1
ATOM 1359 C C . LYS A 1 183 ? 42.305 34.005 5.809 1.00 22.97 183 LYS A C 1
ATOM 1360 O O . LYS A 1 183 ? 42.943 33.085 6.378 1.00 24.21 183 LYS A O 1
ATOM 1366 N N . ARG A 1 184 ? 42.082 35.161 6.406 1.00 22.01 184 ARG A N 1
ATOM 1367 C CA . ARG A 1 184 ? 42.527 35.395 7.779 1.00 24.79 184 ARG A CA 1
ATOM 1368 C C . ARG A 1 184 ? 41.776 34.441 8.749 1.00 22.48 184 ARG A C 1
ATOM 1369 O O . ARG A 1 184 ? 42.343 33.846 9.671 1.00 26.11 184 ARG A O 1
ATOM 1377 N N . LEU A 1 185 ? 40.486 34.263 8.504 1.00 21.91 185 LEU A N 1
ATOM 1378 C CA . LEU A 1 185 ? 39.730 33.273 9.376 1.00 22.69 185 LEU A CA 1
ATOM 1379 C C . LEU A 1 185 ? 40.314 31.868 9.243 1.00 18.97 185 LEU A C 1
ATOM 1380 O O . LEU A 1 185 ? 40.631 31.181 10.226 1.00 19.42 185 LEU A O 1
ATOM 1385 N N . LEU A 1 186 ? 40.502 31.429 8.007 1.00 21.27 186 LEU A N 1
ATOM 1386 C CA . LEU A 1 186 ? 41.017 30.077 7.757 1.00 24.78 186 LEU A CA 1
ATOM 1387 C C . LEU A 1 186 ? 42.453 29.859 8.261 1.00 27.57 186 LEU A C 1
ATOM 1388 O O . LEU A 1 186 ? 42.818 28.747 8.680 1.00 26.09 186 LEU A O 1
ATOM 1393 N N . THR A 1 187 ? 43.226 30.943 8.295 1.00 26.70 187 THR A N 1
ATOM 1394 C CA . THR A 1 187 ? 44.615 30.861 8.784 1.00 29.88 187 THR A CA 1
ATOM 1395 C C . THR A 1 187 ? 44.660 30.776 10.277 1.00 29.28 187 THR A C 1
ATOM 1396 O O . THR A 1 187 ? 45.555 30.142 10.816 1.00 32.37 187 THR A O 1
ATOM 1400 N N . ASN A 1 188 ? 43.704 31.397 10.956 1.00 26.69 188 ASN A N 1
ATOM 1401 C CA . ASN A 1 188 ? 43.700 31.445 12.436 1.00 26.78 188 ASN A CA 1
ATOM 1402 C C . ASN A 1 188 ? 42.740 30.507 13.247 1.00 30.42 188 ASN A C 1
ATOM 1403 O O . ASN A 1 188 ? 42.925 30.302 14.443 1.00 30.99 188 ASN A O 1
ATOM 1408 N N . CYS A 1 189 ? 41.709 29.964 12.619 1.00 26.18 189 CYS A N 1
ATOM 1409 C CA . CYS A 1 189 ? 40.681 29.203 13.368 1.00 23.98 189 CYS A CA 1
ATOM 1410 C C . CYS A 1 189 ? 41.163 27.886 13.849 1.00 25.67 189 CYS A C 1
ATOM 1411 O O . CYS A 1 189 ? 42.154 27.445 13.383 1.00 24.41 189 CYS A O 1
ATOM 1414 N N . ASN A 1 190 ? 40.481 27.256 14.795 1.00 23.34 190 ASN A N 1
ATOM 1415 C CA . ASN A 1 190 ? 40.722 25.861 15.095 1.00 26.24 190 ASN A CA 1
ATOM 1416 C C . ASN A 1 190 ? 39.776 24.983 14.274 1.00 24.03 190 ASN A C 1
ATOM 1417 O O . ASN A 1 190 ? 40.154 23.915 13.854 1.00 24.61 190 ASN A O 1
ATOM 1422 N N . VAL A 1 191 ? 38.548 25.407 14.071 1.00 22.09 191 VAL A N 1
ATOM 1423 C CA . VAL A 1 191 ? 37.578 24.622 13.262 1.00 19.71 191 VAL A CA 1
ATOM 1424 C C . VAL A 1 191 ? 37.250 25.566 12.117 1.00 19.82 191 VAL A C 1
ATOM 1425 O O . VAL A 1 191 ? 36.846 26.707 12.364 1.00 20.39 191 VAL A O 1
ATOM 1429 N N . PRO A 1 192 ? 37.383 25.113 10.853 1.00 19.06 192 PRO A N 1
ATOM 1430 C CA . PRO A 1 192 ? 37.060 26.050 9.786 1.00 19.28 192 PRO A CA 1
ATOM 1431 C C . PRO A 1 192 ? 35.565 26.251 9.601 1.00 20.56 192 PRO A C 1
ATOM 1432 O O . PRO A 1 192 ? 34.807 25.366 9.935 1.00 20.41 192 PRO A O 1
ATOM 1436 N N . PRO A 1 193 ? 35.158 27.387 9.041 1.00 19.15 193 PRO A N 1
ATOM 1437 C CA . PRO A 1 193 ? 33.783 27.548 8.684 1.00 17.36 193 PRO A CA 1
ATOM 1438 C C . PRO A 1 193 ? 33.385 26.518 7.648 1.00 20.19 193 PRO A C 1
ATOM 1439 O O . PRO A 1 193 ? 34.198 26.175 6.746 1.00 19.18 193 PRO A O 1
ATOM 1443 N N . ALA A 1 194 ? 32.131 26.070 7.751 1.00 18.73 194 ALA A N 1
ATOM 1444 C CA . ALA A 1 194 ? 31.558 25.144 6.834 1.00 18.82 194 ALA A CA 1
ATOM 1445 C C . ALA A 1 194 ? 31.043 25.841 5.608 1.00 17.62 194 ALA A C 1
ATOM 1446 O O . ALA A 1 194 ? 31.021 25.252 4.531 1.00 15.22 194 ALA A O 1
ATOM 1448 N N . VAL A 1 195 ? 30.484 27.037 5.784 1.00 17.66 195 VAL A N 1
ATOM 1449 C CA . VAL A 1 195 ? 29.981 27.752 4.679 1.00 18.37 195 VAL A CA 1
ATOM 1450 C C . VAL A 1 195 ? 30.375 29.220 4.790 1.00 17.80 195 VAL A C 1
ATOM 1451 O O . VAL A 1 195 ? 30.674 29.706 5.867 1.00 17.85 195 VAL A O 1
ATOM 1455 N N . ASN A 1 196 ? 30.248 29.919 3.674 1.00 18.10 196 ASN A N 1
ATOM 1456 C CA . ASN A 1 196 ? 30.229 31.384 3.602 1.00 19.70 196 ASN A CA 1
ATOM 1457 C C . ASN A 1 196 ? 29.031 31.674 2.835 1.00 17.72 196 ASN A C 1
ATOM 1458 O O . ASN A 1 196 ? 28.905 31.274 1.642 1.00 18.93 196 ASN A O 1
ATOM 1463 N N . GLN A 1 197 ? 28.088 32.327 3.493 1.00 18.84 197 GLN A N 1
ATOM 1464 C CA . GLN A 1 197 ? 26.815 32.730 2.855 1.00 20.10 197 GLN A CA 1
ATOM 1465 C C . GLN A 1 197 ? 26.896 34.157 2.416 1.00 20.46 197 GLN A C 1
ATOM 1466 O O . GLN A 1 197 ? 27.062 35.050 3.253 1.00 21.50 197 GLN A O 1
ATOM 1472 N N . ILE A 1 198 ? 26.692 34.370 1.104 1.00 22.16 198 ILE A N 1
ATOM 1473 C CA . ILE A 1 198 ? 26.923 35.664 0.471 1.00 21.98 198 ILE A CA 1
ATOM 1474 C C . ILE A 1 198 ? 25.946 35.885 -0.645 1.00 22.40 198 ILE A C 1
ATOM 1475 O O . ILE A 1 198 ? 25.310 34.959 -1.125 1.00 22.98 198 ILE A O 1
ATOM 1480 N N . GLU A 1 199 ? 25.866 37.115 -1.131 1.00 24.55 199 GLU A N 1
ATOM 1481 C CA . GLU A 1 199 ? 25.125 37.342 -2.390 1.00 24.43 199 GLU A CA 1
ATOM 1482 C C . GLU A 1 199 ? 25.834 36.782 -3.593 1.00 25.54 199 GLU A C 1
ATOM 1483 O O . GLU A 1 199 ? 26.997 37.091 -3.822 1.00 24.08 199 GLU A O 1
ATOM 1489 N N . VAL A 1 200 ? 25.139 35.920 -4.332 1.00 27.37 200 VAL A N 1
ATOM 1490 C CA . VAL A 1 200 ? 25.570 35.472 -5.655 1.00 24.36 200 VAL A CA 1
ATOM 1491 C C . VAL A 1 200 ? 24.346 35.444 -6.536 1.00 26.41 200 VAL A C 1
ATOM 1492 O O . VAL A 1 200 ? 23.274 34.964 -6.147 1.00 25.63 200 VAL A O 1
ATOM 1496 N N . ASN A 1 201 ? 24.506 35.985 -7.729 1.00 29.25 201 ASN A N 1
ATOM 1497 C CA . ASN A 1 201 ? 23.453 36.056 -8.784 1.00 28.44 201 ASN A CA 1
ATOM 1498 C C . ASN A 1 201 ? 24.125 36.329 -10.184 1.00 30.96 201 ASN A C 1
ATOM 1499 O O . ASN A 1 201 ? 25.355 36.209 -10.335 1.00 28.40 201 ASN A O 1
ATOM 1504 N N . LEU A 1 202 ? 23.328 36.519 -11.235 1.00 33.03 202 LEU A N 1
ATOM 1505 C CA . LEU A 1 202 ? 23.900 36.601 -12.579 1.00 31.92 202 LEU A CA 1
ATOM 1506 C C . LEU A 1 202 ? 24.774 37.888 -12.806 1.00 31.68 202 LEU A C 1
ATOM 1507 O O . LEU A 1 202 ? 25.712 37.832 -13.559 1.00 31.57 202 LEU A O 1
ATOM 1512 N N . ASN A 1 203 ? 24.477 38.967 -12.096 1.00 29.59 203 ASN A N 1
ATOM 1513 C CA . ASN A 1 203 ? 25.219 40.194 -12.141 1.00 29.52 203 ASN A CA 1
ATOM 1514 C C . ASN A 1 203 ? 26.370 40.280 -11.168 1.00 35.44 203 ASN A C 1
ATOM 1515 O O . ASN A 1 203 ? 27.273 41.109 -11.408 1.00 32.25 203 ASN A O 1
ATOM 1520 N N . LEU A 1 204 ? 26.317 39.492 -10.054 1.00 30.92 204 LEU A N 1
ATOM 1521 C CA . LEU A 1 204 ? 27.378 39.447 -9.068 1.00 27.54 204 LEU A CA 1
ATOM 1522 C C . LEU A 1 204 ? 27.870 38.024 -8.886 1.00 30.95 204 LEU A C 1
ATOM 1523 O O . LEU A 1 204 ? 27.476 37.303 -7.944 1.00 31.75 204 LEU A O 1
ATOM 1528 N N . SER A 1 205 ? 28.745 37.599 -9.765 1.00 27.59 205 SER A N 1
ATOM 1529 C CA . SER A 1 205 ? 29.203 36.211 -9.734 1.00 30.79 205 SER A CA 1
ATOM 1530 C C . SER A 1 205 ? 30.108 35.860 -8.567 1.00 27.54 205 SER A C 1
ATOM 1531 O O . SER A 1 205 ? 30.243 34.684 -8.286 1.00 31.04 205 SER A O 1
ATOM 1534 N N . GLN A 1 206 ? 30.838 36.837 -8.016 1.00 28.90 206 GLN A N 1
ATOM 1535 C CA . GLN A 1 206 ? 31.897 36.641 -6.983 1.00 31.96 206 GLN A CA 1
ATOM 1536 C C . GLN A 1 206 ? 32.849 35.502 -7.296 1.00 31.34 206 GLN A C 1
ATOM 1537 O O . GLN A 1 206 ? 33.181 34.651 -6.447 1.00 29.90 206 GLN A O 1
ATOM 1543 N N . ALA A 1 207 ? 33.288 35.478 -8.550 1.00 25.15 207 ALA A N 1
ATOM 1544 C CA . ALA A 1 207 ? 34.083 34.372 -9.011 1.00 26.30 207 ALA A CA 1
ATOM 1545 C C . ALA A 1 207 ? 35.314 34.113 -8.170 1.00 24.06 207 ALA A C 1
ATOM 1546 O O . ALA A 1 207 ? 35.574 32.972 -7.788 1.00 26.33 207 ALA A O 1
ATOM 1548 N N . ASP A 1 208 ? 36.075 35.135 -7.847 1.00 25.73 208 ASP A N 1
ATOM 1549 C CA . ASP A 1 208 ? 37.308 34.903 -7.060 1.00 29.54 208 ASP A CA 1
ATOM 1550 C C . ASP A 1 208 ? 36.952 34.413 -5.654 1.00 27.91 208 ASP A C 1
ATOM 1551 O O . ASP A 1 208 ? 37.600 33.522 -5.135 1.00 24.85 208 ASP A O 1
ATOM 1556 N N . LEU A 1 209 ? 35.971 35.068 -5.028 1.00 27.24 209 LEU A N 1
ATOM 1557 C CA . LEU A 1 209 ? 35.547 34.648 -3.657 1.00 27.20 209 LEU A CA 1
ATOM 1558 C C . LEU A 1 209 ? 34.992 33.182 -3.659 1.00 21.34 209 LEU A C 1
ATOM 1559 O O . LEU A 1 209 ? 35.452 32.342 -2.900 1.00 22.90 209 LEU A O 1
ATOM 1564 N N . VAL A 1 210 ? 34.202 32.848 -4.659 1.00 20.84 210 VAL A N 1
ATOM 1565 C CA . VAL A 1 210 ? 33.668 31.483 -4.762 1.00 21.94 210 VAL A CA 1
ATOM 1566 C C . VAL A 1 210 ? 34.788 30.477 -4.961 1.00 25.81 210 VAL A C 1
ATOM 1567 O O . VAL A 1 210 ? 34.832 29.456 -4.298 1.00 25.39 210 VAL A O 1
ATOM 1571 N N . ASP A 1 211 ? 35.719 30.781 -5.864 1.00 26.93 211 ASP A N 1
ATOM 1572 C CA . ASP A 1 211 ? 36.814 29.887 -6.154 1.00 24.39 211 ASP A CA 1
ATOM 1573 C C . ASP A 1 211 ? 37.669 29.708 -4.938 1.00 22.24 211 ASP A C 1
ATOM 1574 O O . ASP A 1 211 ? 38.084 28.619 -4.635 1.00 22.35 211 ASP A O 1
ATOM 1579 N N . TYR A 1 212 ? 37.948 30.797 -4.252 1.00 22.49 212 TYR A N 1
ATOM 1580 C CA . TYR A 1 212 ? 38.756 30.691 -3.028 1.00 22.56 212 TYR A CA 1
ATOM 1581 C C . TYR A 1 212 ? 38.064 29.780 -1.974 1.00 23.75 212 TYR A C 1
ATOM 1582 O O . TYR A 1 212 ? 38.689 28.891 -1.325 1.00 25.90 212 TYR A O 1
ATOM 1591 N N . CYS A 1 213 ? 36.782 30.011 -1.777 1.00 22.58 213 CYS A N 1
ATOM 1592 C CA . CYS A 1 213 ? 36.005 29.150 -0.790 1.00 22.66 213 CYS A CA 1
ATOM 1593 C C . CYS A 1 213 ? 36.039 27.689 -1.166 1.00 19.89 213 CYS A C 1
ATOM 1594 O O . CYS A 1 213 ? 36.392 26.833 -0.346 1.00 17.78 213 CYS A O 1
ATOM 1597 N N . GLN A 1 214 ? 35.695 27.412 -2.416 1.00 20.09 214 GLN A N 1
ATOM 1598 C CA . GLN A 1 214 ? 35.649 26.044 -2.922 1.00 22.83 214 GLN A CA 1
ATOM 1599 C C . GLN A 1 214 ? 37.017 25.421 -2.902 1.00 24.67 214 GLN A C 1
ATOM 1600 O O . GLN A 1 214 ? 37.098 24.229 -2.523 1.00 23.15 214 GLN A O 1
ATOM 1606 N N . ALA A 1 215 ? 38.101 26.199 -3.197 1.00 22.14 215 ALA A N 1
ATOM 1607 C CA . ALA A 1 215 ? 39.462 25.581 -3.070 1.00 26.13 215 ALA A CA 1
ATOM 1608 C C . ALA A 1 215 ? 39.783 25.221 -1.652 1.00 25.98 215 ALA A C 1
ATOM 1609 O O . ALA A 1 215 ? 40.637 24.387 -1.447 1.00 26.26 215 ALA A O 1
ATOM 1611 N N . ASN A 1 216 ? 39.179 25.908 -0.666 1.00 23.79 216 ASN A N 1
ATOM 1612 C CA . ASN A 1 216 ? 39.395 25.589 0.723 1.00 22.17 216 ASN A CA 1
ATOM 1613 C C . ASN A 1 216 ? 38.281 24.736 1.339 1.00 24.00 216 ASN A C 1
ATOM 1614 O O . ASN A 1 216 ? 38.177 24.622 2.557 1.00 24.72 216 ASN A O 1
ATOM 1619 N N . GLU A 1 217 ? 37.476 24.117 0.485 1.00 23.39 217 GLU A N 1
ATOM 1620 C CA . GLU A 1 217 ? 36.387 23.237 0.896 1.00 24.00 217 GLU A CA 1
ATOM 1621 C C . GLU A 1 217 ? 35.298 23.861 1.765 1.00 23.01 217 GLU A C 1
ATOM 1622 O O . GLU A 1 217 ? 34.568 23.156 2.448 1.00 21.32 217 GLU A O 1
ATOM 1628 N N . VAL A 1 218 ? 35.139 25.167 1.649 1.00 20.79 218 VAL A N 1
ATOM 1629 C CA . VAL A 1 218 ? 34.022 25.884 2.242 1.00 21.44 218 VAL A CA 1
ATOM 1630 C C . VAL A 1 218 ? 32.959 25.957 1.179 1.00 21.92 218 VAL A C 1
ATOM 1631 O O . VAL A 1 218 ? 33.253 26.309 0.014 1.00 24.36 218 VAL A O 1
ATOM 1635 N N . VAL A 1 219 ? 31.739 25.563 1.539 1.00 19.27 219 VAL A N 1
ATOM 1636 C CA . VAL A 1 219 ? 30.582 25.645 0.638 1.00 18.00 219 VAL A CA 1
ATOM 1637 C C . VAL A 1 219 ? 30.030 27.057 0.615 1.00 18.22 219 VAL A C 1
ATOM 1638 O O . VAL A 1 219 ? 29.891 27.722 1.662 1.00 19.09 219 VAL A O 1
ATOM 1642 N N . VAL A 1 220 ? 29.743 27.523 -0.590 1.00 16.35 220 VAL A N 1
ATOM 1643 C CA . VAL A 1 220 ? 29.197 28.808 -0.810 1.00 20.59 220 VAL A CA 1
ATOM 1644 C C . VAL A 1 220 ? 27.660 28.723 -0.869 1.00 20.45 220 VAL A C 1
ATOM 1645 O O . VAL A 1 220 ? 27.120 27.864 -1.577 1.00 24.37 220 VAL A O 1
ATOM 1649 N N . VAL A 1 221 ? 26.989 29.636 -0.172 1.00 20.55 221 VAL A N 1
ATOM 1650 C CA . VAL A 1 221 ? 25.534 29.632 -0.099 1.00 21.47 221 VAL A CA 1
ATOM 1651 C C . VAL A 1 221 ? 25.116 30.971 -0.541 1.00 20.38 221 VAL A C 1
ATOM 1652 O O . VAL A 1 221 ? 25.523 31.945 0.053 1.00 20.12 221 VAL A O 1
ATOM 1656 N N . ALA A 1 222 ? 24.278 31.020 -1.583 1.00 20.81 222 ALA A N 1
ATOM 1657 C CA . ALA A 1 222 ? 23.874 32.291 -2.175 1.00 22.90 222 ALA A CA 1
ATOM 1658 C C . ALA A 1 222 ? 22.528 32.784 -1.642 1.00 23.94 222 ALA A C 1
ATOM 1659 O O . ALA A 1 222 ? 21.533 32.087 -1.830 1.00 22.34 222 ALA A O 1
ATOM 1661 N N . TYR A 1 223 ? 22.508 33.957 -1.039 1.00 23.72 223 TYR A N 1
ATOM 1662 C CA . TYR A 1 223 ? 21.277 34.726 -0.922 1.00 25.72 223 TYR A CA 1
ATOM 1663 C C . TYR A 1 223 ? 21.113 35.732 -2.062 1.00 28.89 223 TYR A C 1
ATOM 1664 O O . TYR A 1 223 ? 22.051 35.989 -2.795 1.00 25.95 223 TYR A O 1
ATOM 1673 N N . SER A 1 224 ? 19.895 36.261 -2.221 1.00 30.20 224 SER A N 1
ATOM 1674 C CA . SER A 1 224 ? 19.471 37.048 -3.390 1.00 28.95 224 SER A CA 1
ATOM 1675 C C . SER A 1 224 ? 19.965 36.475 -4.681 1.00 29.61 224 SER A C 1
ATOM 1676 O O . SER A 1 224 ? 20.599 37.172 -5.430 1.00 30.94 224 SER A O 1
ATOM 1679 N N . PRO A 1 225 ? 19.683 35.207 -4.942 1.00 29.40 225 PRO A N 1
ATOM 1680 C CA . PRO A 1 225 ? 20.161 34.501 -6.109 1.00 28.77 225 PRO A CA 1
ATOM 1681 C C . PRO A 1 225 ? 19.610 35.046 -7.437 1.00 33.43 225 PRO A C 1
ATOM 1682 O O . PRO A 1 225 ? 20.192 34.776 -8.480 1.00 35.54 225 PRO A O 1
ATOM 1686 N N . PHE A 1 226 ? 18.527 35.810 -7.400 1.00 33.27 226 PHE A N 1
ATOM 1687 C CA . PHE A 1 226 ? 17.933 36.427 -8.601 1.00 33.75 226 PHE A CA 1
ATOM 1688 C C . PHE A 1 226 ? 18.368 37.879 -8.786 1.00 35.15 226 PHE A C 1
ATOM 1689 O O . PHE A 1 226 ? 17.977 38.520 -9.771 1.00 37.15 226 PHE A O 1
ATOM 1697 N N . GLY A 1 227 ? 19.167 38.390 -7.849 1.00 30.90 227 GLY A N 1
ATOM 1698 C CA . GLY A 1 227 ? 19.610 39.756 -7.859 1.00 34.52 227 GLY A CA 1
ATOM 1699 C C . GLY A 1 227 ? 18.428 40.676 -8.092 1.00 39.89 227 GLY A C 1
ATOM 1700 O O . GLY A 1 227 ? 17.424 40.583 -7.384 1.00 38.15 227 GLY A O 1
ATOM 1701 N N . THR A 1 228 ? 18.524 41.550 -9.096 1.00 40.65 228 THR A N 1
ATOM 1702 C CA . THR A 1 228 ? 17.414 42.499 -9.404 1.00 44.28 228 THR A CA 1
ATOM 1703 C C . THR A 1 228 ? 16.549 41.990 -10.562 1.00 43.41 228 THR A C 1
ATOM 1704 O O . THR A 1 228 ? 15.788 42.724 -11.132 1.00 48.58 228 THR A O 1
ATOM 1708 N N . MET A 1 229 ? 16.634 40.718 -10.906 1.00 44.30 229 MET A N 1
ATOM 1709 C CA . MET A 1 229 ? 15.899 40.219 -12.053 1.00 48.47 229 MET A CA 1
ATOM 1710 C C . MET A 1 229 ? 14.415 40.200 -11.807 1.00 58.16 229 MET A C 1
ATOM 1711 O O . MET A 1 229 ? 13.626 40.512 -12.705 1.00 67.23 229 MET A O 1
ATOM 1716 N N . VAL A 1 230 ? 14.052 39.774 -10.610 1.00 65.58 230 VAL A N 1
ATOM 1717 C CA . VAL A 1 230 ? 12.652 39.776 -10.163 1.00 76.36 230 VAL A CA 1
ATOM 1718 C C . VAL A 1 230 ? 12.118 41.187 -9.783 1.00 78.22 230 VAL A C 1
ATOM 1719 O O . VAL A 1 230 ? 12.803 41.927 -9.061 1.00 76.14 230 VAL A O 1
ATOM 1723 N N . PRO A 1 231 ? 10.888 41.555 -10.240 1.00 90.65 231 PRO A N 1
ATOM 1724 C CA . PRO A 1 231 ? 10.254 42.864 -9.908 1.00 97.54 231 PRO A CA 1
ATOM 1725 C C . PRO A 1 231 ? 10.492 43.497 -8.488 1.00 101.31 231 PRO A C 1
ATOM 1726 O O . PRO A 1 231 ? 10.824 44.691 -8.404 1.00 95.77 231 PRO A O 1
ATOM 1730 N N . SER A 1 232 ? 10.344 42.730 -7.403 1.00 95.41 232 SER A N 1
ATOM 1731 C CA . SER A 1 232 ? 10.699 43.240 -6.062 1.00 96.08 232 SER A CA 1
ATOM 1732 C C . SER A 1 232 ? 12.182 43.631 -5.951 1.00 95.09 232 SER A C 1
ATOM 1733 O O . SER A 1 232 ? 12.504 44.798 -5.752 1.00 90.47 232 SER A O 1
ATOM 1736 N N . LEU A 1 236 ? 15.834 49.695 -10.411 1.00 77.12 236 LEU A N 1
ATOM 1737 C CA . LEU A 1 236 ? 15.055 50.550 -11.326 1.00 99.13 236 LEU A CA 1
ATOM 1738 C C . LEU A 1 236 ? 15.795 50.879 -12.640 1.00 101.85 236 LEU A C 1
ATOM 1739 O O . LEU A 1 236 ? 15.217 50.746 -13.730 1.00 103.55 236 LEU A O 1
ATOM 1744 N N . ASN A 1 237 ? 17.042 51.349 -12.524 1.00 91.43 237 ASN A N 1
ATOM 1745 C CA . ASN A 1 237 ? 18.003 51.347 -13.641 1.00 89.81 237 ASN A CA 1
ATOM 1746 C C . ASN A 1 237 ? 18.983 50.181 -13.466 1.00 83.82 237 ASN A C 1
ATOM 1747 O O . ASN A 1 237 ? 20.181 50.278 -13.715 1.00 81.30 237 ASN A O 1
ATOM 1752 N N . SER A 1 238 ? 18.447 49.050 -13.060 1.00 69.72 238 SER A N 1
ATOM 1753 C CA . SER A 1 238 ? 19.244 47.939 -12.642 1.00 62.21 238 SER A CA 1
ATOM 1754 C C . SER A 1 238 ? 19.523 47.140 -13.899 1.00 55.32 238 SER A C 1
ATOM 1755 O O . SER A 1 238 ? 18.811 47.247 -14.883 1.00 51.57 238 SER A O 1
ATOM 1758 N N . PRO A 1 239 ? 20.552 46.309 -13.868 1.00 56.66 239 PRO A N 1
ATOM 1759 C CA . PRO A 1 239 ? 21.002 45.749 -15.137 1.00 53.19 239 PRO A CA 1
ATOM 1760 C C . PRO A 1 239 ? 20.169 44.588 -15.620 1.00 51.94 239 PRO A C 1
ATOM 1761 O O . PRO A 1 239 ? 19.405 44.026 -14.847 1.00 51.78 239 PRO A O 1
ATOM 1765 N N . GLU A 1 240 ? 20.360 44.230 -16.891 1.00 44.28 240 GLU A N 1
ATOM 1766 C CA . GLU A 1 240 ? 19.888 42.981 -17.435 1.00 45.07 240 GLU A CA 1
ATOM 1767 C C . GLU A 1 240 ? 20.629 41.816 -16.713 1.00 45.06 240 GLU A C 1
ATOM 1768 O O . GLU A 1 240 ? 21.742 42.017 -16.232 1.00 43.19 240 GLU A O 1
ATOM 1774 N N . PRO A 1 241 ? 20.051 40.624 -16.642 1.00 41.00 241 PRO A N 1
ATOM 1775 C CA . PRO A 1 241 ? 18.773 40.263 -17.239 1.00 43.30 241 PRO A CA 1
ATOM 1776 C C . PRO A 1 241 ? 17.544 40.621 -16.424 1.00 50.63 241 PRO A C 1
ATOM 1777 O O . PRO A 1 241 ? 17.538 40.488 -15.172 1.00 48.08 241 PRO A O 1
ATOM 1781 N N . LYS A 1 242 ? 16.516 41.064 -17.155 1.00 54.23 242 LYS A N 1
ATOM 1782 C CA . LYS A 1 242 ? 15.141 41.153 -16.650 1.00 50.37 242 LYS A CA 1
ATOM 1783 C C . LYS A 1 242 ? 14.423 39.900 -16.999 1.00 44.02 242 LYS A C 1
ATOM 1784 O O . LYS A 1 242 ? 14.974 39.058 -17.699 1.00 42.54 242 LYS A O 1
ATOM 1790 N N . LEU A 1 243 ? 13.219 39.697 -16.456 1.00 48.94 243 LEU A N 1
ATOM 1791 C CA . LEU A 1 243 ? 12.505 38.397 -16.695 1.00 49.84 243 LEU A CA 1
ATOM 1792 C C . LEU A 1 243 ? 12.131 38.177 -18.156 1.00 52.66 243 LEU A C 1
ATOM 1793 O O . LEU A 1 243 ? 12.019 37.029 -18.583 1.00 48.96 243 LEU A O 1
ATOM 1798 N N . ASP A 1 244 ? 11.948 39.284 -18.906 1.00 58.74 244 ASP A N 1
ATOM 1799 C CA . ASP A 1 244 ? 11.667 39.255 -20.354 1.00 63.42 244 ASP A CA 1
ATOM 1800 C C . ASP A 1 244 ? 12.945 39.290 -21.202 1.00 68.79 244 ASP A C 1
ATOM 1801 O O . ASP A 1 244 ? 12.901 39.771 -22.327 1.00 73.91 244 ASP A O 1
ATOM 1806 N N . ASN A 1 245 ? 14.076 38.791 -20.687 1.00 62.05 245 ASN A N 1
ATOM 1807 C CA . ASN A 1 245 ? 15.344 38.839 -21.439 1.00 51.29 245 ASN A CA 1
ATOM 1808 C C . ASN A 1 245 ? 15.388 37.736 -22.486 1.00 49.72 245 ASN A C 1
ATOM 1809 O O . ASN A 1 245 ? 15.302 36.546 -22.137 1.00 44.41 245 ASN A O 1
ATOM 1814 N N . PRO A 1 246 ? 15.513 38.124 -23.796 1.00 53.33 246 PRO A N 1
ATOM 1815 C CA . PRO A 1 246 ? 15.451 37.108 -24.830 1.00 46.64 246 PRO A CA 1
ATO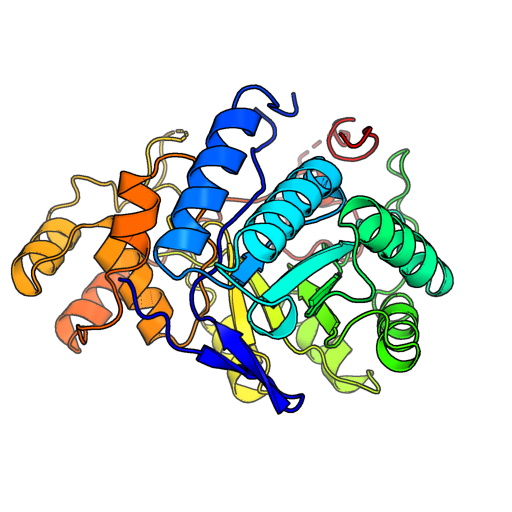M 1816 C C . PRO A 1 246 ? 16.459 35.991 -24.727 1.00 46.63 246 PRO A C 1
ATOM 1817 O O . PRO A 1 246 ? 16.099 34.826 -25.031 1.00 48.72 246 PRO A O 1
ATOM 1821 N N . ALA A 1 247 ? 17.715 36.290 -24.338 1.00 41.23 247 ALA A N 1
ATOM 1822 C CA . ALA A 1 247 ? 18.701 35.188 -24.197 1.00 41.74 247 ALA A CA 1
ATOM 1823 C C . ALA A 1 247 ? 18.322 34.222 -23.044 1.00 36.95 247 ALA A C 1
ATOM 1824 O O . ALA A 1 247 ? 18.560 33.042 -23.135 1.00 41.61 247 ALA A O 1
ATOM 1826 N N . MET A 1 248 ? 17.785 34.758 -21.951 1.00 40.78 248 MET A N 1
ATOM 1827 C CA . MET A 1 248 ? 17.361 33.905 -20.808 1.00 42.62 248 MET A CA 1
ATOM 1828 C C . MET A 1 248 ? 16.202 33.021 -21.298 1.00 46.16 248 MET A C 1
ATOM 1829 O O . MET A 1 248 ? 16.285 31.753 -21.263 1.00 41.25 248 MET A O 1
ATOM 1834 N N . LEU A 1 249 ? 15.182 33.678 -21.882 1.00 50.20 249 LEU A N 1
ATOM 1835 C CA . LEU A 1 249 ? 14.012 32.911 -22.511 1.00 49.27 249 LEU A CA 1
ATOM 1836 C C . LEU A 1 249 ? 14.447 31.836 -23.488 1.00 46.01 249 LEU A C 1
ATOM 1837 O O . LEU A 1 249 ? 13.948 30.684 -23.465 1.00 48.62 249 LEU A O 1
ATOM 1842 N N . ALA A 1 250 ? 15.478 32.145 -24.269 1.00 47.34 250 ALA A N 1
ATOM 1843 C CA . ALA A 1 250 ? 15.958 31.209 -25.283 1.00 46.50 250 ALA A CA 1
ATOM 1844 C C . ALA A 1 250 ? 16.627 30.022 -24.670 1.00 44.92 250 ALA A C 1
ATOM 1845 O O . ALA A 1 250 ? 16.398 28.855 -25.061 1.00 43.21 250 ALA A O 1
ATOM 1847 N N . ILE A 1 251 ? 17.487 30.296 -23.696 1.00 47.89 251 ILE A N 1
ATOM 1848 C CA . ILE A 1 251 ? 18.074 29.187 -22.873 1.00 44.06 251 ILE A CA 1
ATOM 1849 C C . ILE A 1 251 ? 16.934 28.407 -22.198 1.00 39.40 251 ILE A C 1
ATOM 1850 O O . ILE A 1 251 ? 16.951 27.166 -22.188 1.00 38.45 251 ILE A O 1
ATOM 1855 N N . GLY A 1 252 ? 15.956 29.139 -21.659 1.00 38.93 252 GLY A N 1
ATOM 1856 C CA . GLY A 1 252 ? 14.705 28.515 -21.161 1.00 51.26 252 GLY A CA 1
ATOM 1857 C C . GLY A 1 252 ? 14.103 27.470 -22.107 1.00 53.36 252 GLY A C 1
ATOM 1858 O O . GLY A 1 252 ? 14.075 26.241 -21.803 1.00 49.87 252 GLY A O 1
ATOM 1859 N N . ARG A 1 253 ? 13.692 27.936 -23.289 1.00 59.44 253 ARG A N 1
ATOM 1860 C CA . ARG A 1 253 ? 13.044 27.034 -24.277 1.00 54.74 253 ARG A CA 1
ATOM 1861 C C . ARG A 1 253 ? 13.964 25.887 -24.620 1.00 48.73 253 ARG A C 1
ATOM 1862 O O . ARG A 1 253 ? 13.536 24.746 -24.770 1.00 47.98 253 ARG A O 1
ATOM 1870 N N . LYS A 1 254 ? 15.249 26.141 -24.722 1.00 42.07 254 LYS A N 1
ATOM 1871 C CA . LYS A 1 254 ? 16.129 25.034 -25.038 1.00 45.89 254 LYS A CA 1
ATOM 1872 C C . LYS A 1 254 ? 16.058 23.856 -24.076 1.00 51.14 254 LYS A C 1
ATOM 1873 O O . LYS A 1 254 ? 16.059 22.718 -24.499 1.00 56.81 254 LYS A O 1
ATOM 1879 N N . TYR A 1 255 ? 16.016 24.101 -22.773 1.00 63.73 255 TYR A N 1
ATOM 1880 C CA . TYR A 1 255 ? 16.033 22.973 -21.797 1.00 59.02 255 TYR A CA 1
ATOM 1881 C C . TYR A 1 255 ? 14.680 22.779 -21.124 1.00 60.23 255 TYR A C 1
ATOM 1882 O O . TYR A 1 255 ? 14.507 21.854 -20.331 1.00 64.56 255 TYR A O 1
ATOM 1891 N N . GLY A 1 256 ? 13.731 23.648 -21.433 1.00 53.38 256 GLY A N 1
ATOM 1892 C CA . GLY A 1 256 ? 12.345 23.421 -21.051 1.00 57.39 256 GLY A CA 1
ATOM 1893 C C . GLY A 1 256 ? 12.085 23.944 -19.668 1.00 57.36 256 GLY A C 1
ATOM 1894 O O . GLY A 1 256 ? 11.464 23.280 -18.870 1.00 60.43 256 GLY A O 1
ATOM 1895 N N . LYS A 1 257 ? 12.552 25.164 -19.408 1.00 57.78 257 LYS A N 1
ATOM 1896 C CA . LYS A 1 257 ? 12.585 25.720 -18.075 1.00 47.69 257 LYS A CA 1
ATOM 1897 C C . LYS A 1 257 ? 12.247 27.155 -18.144 1.00 45.11 257 LYS A C 1
ATOM 1898 O O . LYS A 1 257 ? 12.485 27.804 -19.147 1.00 54.86 257 LYS A O 1
ATOM 1904 N N . THR A 1 258 ? 11.804 27.694 -17.031 1.00 42.36 258 THR A N 1
ATOM 1905 C CA . THR A 1 258 ? 11.640 29.119 -16.918 1.00 39.00 258 THR A CA 1
ATOM 1906 C C . THR A 1 258 ? 12.985 29.888 -16.672 1.00 41.11 258 THR A C 1
ATOM 1907 O O . THR A 1 258 ? 14.066 29.309 -16.486 1.00 36.22 258 THR A O 1
ATOM 1911 N N . VAL A 1 259 ? 12.865 31.202 -16.654 1.00 40.37 259 VAL A N 1
ATOM 1912 C CA . VAL A 1 259 ? 13.994 32.083 -16.556 1.00 45.43 259 VAL A CA 1
ATOM 1913 C C . VAL A 1 259 ? 14.590 31.976 -15.144 1.00 44.34 259 VAL A C 1
ATOM 1914 O O . VAL A 1 259 ? 15.80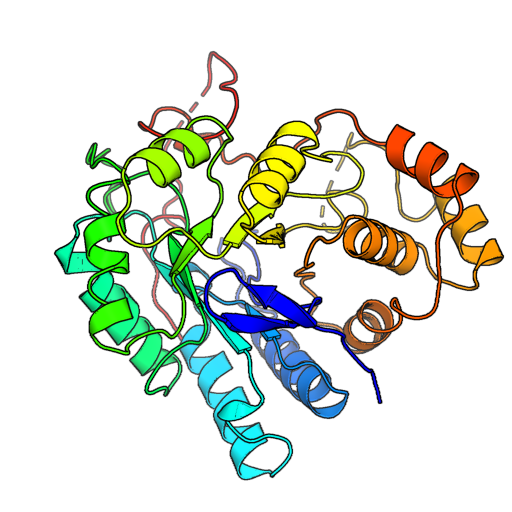1 31.916 -14.999 1.00 42.17 259 VAL A O 1
ATOM 1918 N N . THR A 1 260 ? 13.736 31.918 -14.134 1.00 41.46 260 THR A N 1
ATOM 1919 C CA . THR A 1 260 ? 14.202 31.780 -12.774 1.00 40.01 260 THR A CA 1
ATOM 1920 C C . THR A 1 260 ? 14.859 30.426 -12.581 1.00 34.24 260 THR A C 1
ATOM 1921 O O . THR A 1 260 ? 15.847 30.324 -11.892 1.00 35.33 260 THR A O 1
ATOM 1925 N N . GLN A 1 261 ? 14.360 29.403 -13.236 1.00 31.70 261 GLN A N 1
ATOM 1926 C CA . GLN A 1 261 ? 14.964 28.110 -13.125 1.00 33.50 261 GLN A CA 1
ATOM 1927 C C . GLN A 1 261 ? 16.331 27.979 -13.771 1.00 36.88 261 GLN A C 1
ATOM 1928 O O . GLN A 1 261 ? 17.139 27.120 -13.338 1.00 31.84 261 GLN A O 1
ATOM 1934 N N . VAL A 1 262 ? 16.530 28.729 -14.865 1.00 35.13 262 VAL A N 1
ATOM 1935 C CA . VAL A 1 262 ? 17.800 28.793 -15.509 1.00 37.12 262 VAL A CA 1
ATOM 1936 C C . VAL A 1 262 ? 18.806 29.393 -14.533 1.00 29.09 262 VAL A C 1
ATOM 1937 O O . VAL A 1 262 ? 19.818 28.797 -14.315 1.00 30.79 262 VAL A O 1
ATOM 1941 N N . ASN A 1 263 ? 18.478 30.554 -14.022 1.00 27.50 263 ASN A N 1
ATOM 1942 C CA . ASN A 1 263 ? 19.228 31.220 -12.952 1.00 33.81 263 ASN A CA 1
ATOM 1943 C C . ASN A 1 263 ? 19.603 30.268 -11.795 1.00 32.79 263 ASN A C 1
ATOM 1944 O O . ASN A 1 263 ? 20.788 30.119 -11.499 1.00 30.14 263 ASN A O 1
ATOM 1949 N N . LEU A 1 264 ? 18.634 29.553 -11.205 1.00 33.39 264 LEU A N 1
ATOM 1950 C CA . LEU A 1 264 ? 18.975 28.642 -10.094 1.00 28.54 264 LEU A CA 1
ATOM 1951 C C . LEU A 1 264 ? 19.798 27.467 -10.517 1.00 30.62 264 LEU A C 1
ATOM 1952 O O . LEU A 1 264 ? 20.698 26.996 -9.783 1.00 28.09 264 LEU A O 1
ATOM 1957 N N . GLY A 1 265 ? 19.482 26.924 -11.676 1.00 28.96 265 GLY A N 1
ATOM 1958 C CA . GLY A 1 265 ? 20.244 25.802 -12.150 1.00 27.53 265 GLY A CA 1
ATOM 1959 C C . GLY A 1 265 ? 21.702 26.124 -12.481 1.00 25.32 265 GLY A C 1
ATOM 1960 O O . GLY A 1 265 ? 22.586 25.292 -12.309 1.00 24.57 265 GLY A O 1
ATOM 1961 N N . TYR A 1 266 ? 21.931 27.338 -12.939 1.00 28.02 266 TYR A N 1
ATOM 1962 C CA . TYR A 1 266 ? 23.270 27.848 -13.224 1.00 29.22 266 TYR A CA 1
ATOM 1963 C C . TYR A 1 266 ? 24.113 27.869 -11.899 1.00 28.23 266 TYR A C 1
ATOM 1964 O O . TYR A 1 266 ? 25.216 27.246 -11.803 1.00 28.13 266 TYR A O 1
ATOM 1973 N N . LEU A 1 267 ? 23.514 28.453 -10.852 1.00 26.40 267 LEU A N 1
ATOM 1974 C CA . LEU A 1 267 ? 24.159 28.492 -9.501 1.00 25.39 267 LEU A CA 1
ATOM 1975 C C . LEU A 1 267 ? 24.421 27.106 -9.030 1.00 25.77 267 LEU A C 1
ATOM 1976 O O . LEU A 1 267 ? 25.544 26.788 -8.527 1.00 27.21 267 LEU A O 1
ATOM 1981 N N . TYR A 1 268 ? 23.441 26.225 -9.240 1.00 27.38 268 TYR A N 1
ATOM 1982 C CA . TYR A 1 268 ? 23.609 24.853 -8.796 1.00 24.83 268 TYR A CA 1
ATOM 1983 C C . TYR A 1 268 ? 24.776 24.241 -9.494 1.00 28.03 268 TYR A C 1
ATOM 1984 O O . TYR A 1 268 ? 25.556 23.490 -8.906 1.00 27.17 268 TYR A O 1
ATOM 1993 N N . GLN A 1 269 ? 24.852 24.519 -10.794 1.00 30.65 269 GLN A N 1
ATOM 1994 C CA . GLN A 1 269 ? 25.907 23.999 -11.625 1.00 32.43 269 GLN A CA 1
ATOM 1995 C C . GLN A 1 269 ? 27.299 24.618 -11.308 1.00 30.34 269 GLN A C 1
ATOM 1996 O O . GLN A 1 269 ? 28.270 23.970 -11.548 1.00 25.54 269 GLN A O 1
ATOM 2002 N N . ARG A 1 270 ? 27.354 25.833 -10.749 1.00 27.13 270 ARG A N 1
ATOM 2003 C CA . ARG A 1 270 ? 28.575 26.347 -10.104 1.00 28.98 270 ARG A CA 1
ATOM 2004 C C . ARG A 1 270 ? 28.920 25.682 -8.768 1.00 29.41 270 ARG A C 1
ATOM 2005 O O . ARG A 1 270 ? 29.962 26.011 -8.173 1.00 26.08 270 ARG A O 1
ATOM 2013 N N . GLY A 1 271 ? 28.110 24.723 -8.301 1.00 26.66 271 GLY A N 1
ATOM 2014 C CA . GLY A 1 271 ? 28.311 24.124 -6.971 1.00 26.48 271 GLY A CA 1
ATOM 2015 C C . GLY A 1 271 ? 27.912 25.043 -5.804 1.00 24.30 271 GLY A C 1
ATOM 2016 O O . GLY A 1 271 ? 28.405 24.897 -4.693 1.00 24.50 271 GLY A O 1
ATOM 2017 N N . ILE A 1 272 ? 27.000 25.962 -6.060 1.00 23.39 272 ILE A N 1
ATOM 2018 C CA . ILE A 1 272 ? 26.556 26.936 -5.093 1.00 21.45 272 ILE A CA 1
ATOM 2019 C C . ILE A 1 272 ? 25.126 26.579 -4.634 1.00 24.94 272 ILE A C 1
ATOM 2020 O O . ILE A 1 272 ? 24.279 26.296 -5.476 1.00 24.02 272 ILE A O 1
ATOM 2025 N N . VAL A 1 273 ? 24.910 26.611 -3.293 1.00 22.85 273 VAL A N 1
ATOM 2026 C CA . VAL A 1 273 ? 23.642 26.384 -2.651 1.00 22.51 273 VAL A CA 1
ATOM 2027 C C . VAL A 1 273 ? 22.874 27.682 -2.825 1.00 21.89 273 VAL A C 1
ATOM 2028 O O . VAL A 1 273 ? 23.444 28.718 -2.633 1.00 22.66 273 VAL A O 1
ATOM 2032 N N . SER A 1 274 ? 21.598 27.628 -3.220 1.00 20.12 274 SER A N 1
ATOM 2033 C CA . SER A 1 274 ? 20.720 28.808 -3.316 1.00 23.84 274 SER A CA 1
ATOM 2034 C C . SER A 1 274 ? 19.653 28.838 -2.227 1.00 23.28 274 SER A C 1
ATOM 2035 O O . SER A 1 274 ? 19.064 27.796 -1.921 1.00 24.08 274 SER A O 1
ATOM 2038 N N . ILE A 1 275 ? 19.372 30.042 -1.741 1.00 23.29 275 ILE A N 1
ATOM 2039 C CA . ILE A 1 275 ? 18.328 30.356 -0.786 1.00 24.93 275 ILE A CA 1
ATOM 2040 C C . ILE A 1 275 ? 17.399 31.421 -1.381 1.00 25.11 275 ILE A C 1
ATOM 2041 O O . ILE A 1 275 ? 17.356 32.580 -0.945 1.00 23.98 275 ILE A O 1
ATOM 2046 N N . PRO A 1 276 ? 16.611 31.030 -2.374 1.00 26.30 276 PRO A N 1
ATOM 2047 C CA . PRO A 1 276 ? 15.546 31.938 -2.785 1.00 28.18 276 PRO A CA 1
ATOM 2048 C C . PRO A 1 276 ? 14.499 32.178 -1.685 1.00 29.42 276 PRO A C 1
ATOM 2049 O O . PRO A 1 276 ? 14.287 31.306 -0.853 1.00 28.87 276 PRO A O 1
ATOM 2053 N N . LYS A 1 277 ? 13.923 33.378 -1.686 1.00 30.63 277 LYS A N 1
ATOM 2054 C CA . LYS A 1 277 ? 12.832 33.702 -0.817 1.00 36.25 277 LYS A CA 1
ATOM 2055 C C . LYS A 1 277 ? 11.568 33.916 -1.645 1.00 38.89 277 LYS A C 1
ATOM 2056 O O . LYS A 1 277 ? 11.555 34.750 -2.555 1.00 34.90 277 LYS A O 1
ATOM 2062 N N . THR A 1 278 ? 10.512 33.175 -1.315 1.00 41.07 278 THR A N 1
ATOM 2063 C CA . THR A 1 278 ? 9.174 33.403 -1.900 1.00 40.50 278 THR A CA 1
ATOM 2064 C C . THR A 1 278 ? 8.121 32.989 -0.887 1.00 41.31 278 THR A C 1
ATOM 2065 O O . THR A 1 278 ? 8.387 32.173 -0.041 1.00 35.69 278 THR A O 1
ATOM 2069 N N . VAL A 1 279 ? 6.916 33.554 -0.983 1.00 48.55 279 VAL A N 1
ATOM 2070 C CA . VAL A 1 279 ? 5.776 33.151 -0.157 1.00 44.44 279 VAL A CA 1
ATOM 2071 C C . VAL A 1 279 ? 4.670 32.586 -1.047 1.00 45.09 279 VAL A C 1
ATOM 2072 O O . VAL A 1 279 ? 3.535 32.457 -0.597 1.00 49.73 279 VAL A O 1
ATOM 2076 N N . THR A 1 280 ? 5.021 32.166 -2.261 1.00 45.67 280 THR A N 1
ATOM 2077 C CA . THR A 1 280 ? 4.070 31.656 -3.261 1.00 40.40 280 THR A CA 1
ATOM 2078 C C . THR A 1 280 ? 4.380 30.266 -3.621 1.00 38.26 280 THR A C 1
ATOM 2079 O O . THR A 1 280 ? 5.457 29.985 -4.134 1.00 44.04 280 THR A O 1
ATOM 2083 N N . LYS A 1 281 ? 3.419 29.378 -3.432 1.00 37.67 281 LYS A N 1
ATOM 2084 C CA . LYS A 1 281 ? 3.706 27.965 -3.519 1.00 40.19 281 LYS A CA 1
ATOM 2085 C C . LYS A 1 281 ? 4.095 27.492 -4.897 1.00 43.64 281 LYS A C 1
ATOM 2086 O O . LYS A 1 281 ? 4.795 26.430 -5.054 1.00 41.44 281 LYS A O 1
ATOM 2092 N N . SER A 1 282 ? 3.555 28.158 -5.921 1.00 40.90 282 SER A N 1
ATOM 2093 C CA . SER A 1 282 ? 3.945 27.740 -7.287 1.00 46.71 282 SER A CA 1
ATOM 2094 C C . SER A 1 282 ? 5.455 28.065 -7.493 1.00 35.89 282 SER A C 1
ATOM 2095 O O . SER A 1 282 ? 6.150 27.296 -8.100 1.00 39.66 282 SER A O 1
ATOM 2098 N N . ARG A 1 283 ? 5.923 29.196 -6.972 1.00 40.79 283 ARG A N 1
ATOM 2099 C CA . ARG A 1 283 ? 7.369 29.526 -7.012 1.00 41.63 283 ARG A CA 1
ATOM 2100 C C . ARG A 1 283 ? 8.217 28.548 -6.211 1.00 40.02 283 ARG A C 1
ATOM 2101 O O . ARG A 1 283 ? 9.228 28.040 -6.698 1.00 36.84 283 ARG A O 1
ATOM 2109 N N . VAL A 1 284 ? 7.704 28.140 -5.057 1.00 39.87 284 VAL A N 1
ATOM 2110 C CA . VAL A 1 284 ? 8.353 27.115 -4.267 1.00 37.04 284 VAL A CA 1
ATOM 2111 C C . VAL A 1 284 ? 8.537 25.899 -5.090 1.00 35.97 284 VAL A C 1
ATOM 2112 O O . VAL A 1 284 ? 9.607 25.306 -5.138 1.00 33.59 284 VAL A O 1
ATOM 2116 N N . LEU A 1 285 ? 7.487 25.488 -5.760 1.00 38.03 285 LEU A N 1
ATOM 2117 C CA . LEU A 1 285 ? 7.584 24.259 -6.578 1.00 38.09 285 LEU A CA 1
ATOM 2118 C C . LEU A 1 285 ? 8.549 24.407 -7.779 1.00 31.98 285 LEU A C 1
ATOM 2119 O O . LEU A 1 285 ? 9.335 23.511 -8.120 1.00 32.93 285 LEU A O 1
ATOM 2124 N N . GLU A 1 286 ? 8.381 25.525 -8.452 1.00 36.84 286 GLU A N 1
ATOM 2125 C CA . GLU A 1 286 ? 9.170 25.893 -9.672 1.00 41.75 286 GLU A CA 1
ATOM 2126 C C . GLU A 1 286 ? 10.676 25.946 -9.295 1.00 39.84 286 GLU A C 1
ATOM 2127 O O . GLU A 1 286 ? 11.472 25.230 -9.905 1.00 33.73 286 GLU A O 1
ATOM 2133 N N . ASN A 1 287 ? 11.020 26.668 -8.197 1.00 36.58 287 ASN A N 1
ATOM 2134 C CA . ASN A 1 287 ? 12.427 26.733 -7.703 1.00 32.50 287 ASN A CA 1
ATOM 2135 C C . ASN A 1 287 ? 13.075 25.407 -7.470 1.00 32.09 287 ASN A C 1
ATOM 2136 O O . ASN A 1 287 ? 14.287 25.308 -7.647 1.00 32.72 287 ASN A O 1
ATOM 2141 N N . ALA A 1 288 ? 12.317 24.360 -7.137 1.00 35.43 288 ALA A N 1
ATOM 2142 C CA . ALA A 1 288 ? 12.970 23.059 -6.877 1.00 36.71 288 ALA A CA 1
ATOM 2143 C C . ALA A 1 288 ? 13.071 22.108 -8.036 1.00 39.98 288 ALA A C 1
ATOM 2144 O O . ALA A 1 288 ? 13.671 21.004 -7.890 1.00 34.08 288 ALA A O 1
ATOM 2146 N N . SER A 1 289 ? 12.537 22.528 -9.181 1.00 41.80 289 SER A N 1
ATOM 2147 C CA . SER A 1 289 ? 12.503 21.660 -10.386 1.00 49.62 289 SER A CA 1
ATOM 2148 C C . SER A 1 289 ? 13.633 22.130 -11.326 1.00 50.18 289 SER A C 1
ATOM 2149 O O . SER A 1 289 ? 13.375 22.621 -12.436 1.00 48.71 289 SER A O 1
ATOM 2152 N N . ILE A 1 290 ? 14.880 21.989 -10.825 1.00 39.05 290 ILE A N 1
ATOM 2153 C CA . ILE A 1 290 ? 16.065 22.590 -11.435 1.00 36.69 290 ILE A CA 1
ATOM 2154 C C . ILE A 1 290 ? 17.273 21.690 -11.463 1.00 39.30 290 ILE A C 1
ATOM 2155 O O . ILE A 1 290 ? 18.389 22.151 -11.729 1.00 41.79 290 ILE A O 1
ATOM 2160 N N . PHE A 1 291 ? 17.094 20.420 -11.147 1.00 40.19 291 PHE A N 1
ATOM 2161 C CA . PHE A 1 291 ? 18.243 19.541 -10.949 1.00 42.32 291 PHE A CA 1
ATOM 2162 C C . PHE A 1 291 ? 18.439 18.501 -12.080 1.00 48.95 291 PHE A C 1
ATOM 2163 O O . PHE A 1 291 ? 19.470 17.844 -12.141 1.00 57.41 291 PHE A O 1
ATOM 2171 N N . ASP A 1 292 ? 17.503 18.472 -13.026 1.00 56.05 292 ASP A N 1
ATOM 2172 C CA . ASP A 1 292 ? 17.448 17.499 -14.107 1.00 54.91 292 ASP A CA 1
ATOM 2173 C C . ASP A 1 292 ? 17.956 18.067 -15.454 1.00 60.32 292 ASP A C 1
ATOM 2174 O O . ASP A 1 292 ? 17.518 17.616 -16.501 1.00 59.73 292 ASP A O 1
ATOM 2179 N N . PHE A 1 293 ? 18.849 19.055 -15.456 1.00 59.36 293 PHE A N 1
ATOM 2180 C CA . PHE A 1 293 ? 19.335 19.602 -16.725 1.00 53.86 293 PHE A CA 1
ATOM 2181 C C . PHE A 1 293 ? 20.748 20.126 -16.579 1.00 57.71 293 PHE A C 1
ATOM 2182 O O . PHE A 1 293 ? 21.117 20.580 -15.521 1.00 62.73 293 PHE A O 1
ATOM 2190 N N . GLN A 1 294 ? 21.541 19.990 -17.633 1.00 51.40 294 GLN A N 1
ATOM 2191 C CA . GLN A 1 294 ? 22.945 20.367 -17.651 1.00 53.84 294 GLN A CA 1
ATOM 2192 C C . GLN A 1 294 ? 23.019 21.500 -18.674 1.00 55.80 294 GLN A C 1
ATOM 2193 O O . GLN A 1 294 ? 22.574 21.325 -19.806 1.00 59.73 294 GLN A O 1
ATOM 2199 N N . LEU A 1 295 ? 23.477 22.684 -18.254 1.00 51.56 295 LEU A N 1
ATOM 2200 C CA . LEU A 1 295 ? 23.681 23.811 -19.157 1.00 46.94 295 LEU A CA 1
ATOM 2201 C C . LEU A 1 295 ? 24.960 23.527 -19.902 1.00 51.51 295 LEU A C 1
ATOM 2202 O O . LEU A 1 295 ? 25.977 23.139 -19.280 1.00 49.25 295 LEU A O 1
ATOM 2207 N N . ASP A 1 296 ? 24.936 23.683 -21.236 1.00 47.87 296 ASP A N 1
ATOM 2208 C CA . ASP A 1 296 ? 26.157 23.372 -22.025 1.00 46.95 296 ASP A CA 1
ATOM 2209 C C . ASP A 1 296 ? 27.081 24.586 -22.065 1.00 40.60 296 ASP A C 1
ATOM 2210 O O . ASP A 1 296 ? 26.719 25.672 -21.591 1.00 39.79 296 ASP A O 1
ATOM 2215 N N . ASP A 1 297 ? 28.279 24.358 -22.580 1.00 42.74 297 ASP A N 1
ATOM 2216 C CA . ASP A 1 297 ? 29.348 25.326 -22.548 1.00 45.56 297 ASP A CA 1
ATOM 2217 C C . ASP A 1 297 ? 28.879 26.626 -23.126 1.00 42.50 297 ASP A C 1
ATOM 2218 O O . ASP A 1 297 ? 29.206 27.666 -22.608 1.00 44.53 297 ASP A O 1
ATOM 2223 N N . GLU A 1 298 ? 28.106 26.575 -24.199 1.00 48.03 298 GLU A N 1
ATOM 2224 C CA . GLU A 1 298 ? 27.604 27.810 -24.864 1.00 46.42 298 GLU A CA 1
ATOM 2225 C C . GLU A 1 298 ? 26.698 28.636 -23.963 1.00 39.99 298 GLU A C 1
ATOM 2226 O O . GLU A 1 298 ? 26.829 29.883 -23.868 1.00 40.01 298 GLU A O 1
ATOM 2232 N N . ASP A 1 299 ? 25.761 27.965 -23.294 1.00 37.96 299 ASP A N 1
ATOM 2233 C CA . ASP A 1 299 ? 24.798 28.683 -22.439 1.00 41.18 299 ASP A CA 1
ATOM 2234 C C . ASP A 1 299 ? 25.421 29.195 -21.094 1.00 32.11 299 ASP A C 1
ATOM 2235 O O . ASP A 1 299 ? 25.082 30.261 -20.633 1.00 31.73 299 ASP A O 1
ATOM 2240 N N . VAL A 1 300 ? 26.387 28.462 -20.585 1.00 36.58 300 VAL A N 1
ATOM 2241 C CA . VAL A 1 300 ? 27.202 28.869 -19.443 1.00 38.62 300 VAL A CA 1
ATOM 2242 C C . VAL A 1 300 ? 27.947 30.112 -19.865 1.00 35.64 300 VAL A C 1
ATOM 2243 O O . VAL A 1 300 ? 27.929 31.093 -19.169 1.00 33.61 300 VAL A O 1
ATOM 2247 N N . ALA A 1 301 ? 28.570 30.105 -21.032 1.00 37.04 301 ALA A N 1
ATOM 2248 C CA . ALA A 1 301 ? 29.290 31.337 -21.461 1.00 40.32 301 ALA A CA 1
ATOM 2249 C C . ALA A 1 301 ? 28.359 32.528 -21.601 1.00 33.73 301 ALA A C 1
ATOM 2250 O O . ALA A 1 301 ? 28.669 33.637 -21.164 1.00 37.24 301 ALA A O 1
ATOM 2252 N N . THR A 1 302 ? 27.179 32.311 -22.136 1.00 33.44 302 THR A N 1
ATOM 2253 C CA . THR A 1 302 ? 26.186 33.403 -22.223 1.00 32.99 302 THR A CA 1
ATOM 2254 C C . THR A 1 302 ? 25.799 33.955 -20.845 1.00 36.31 302 THR A C 1
ATOM 2255 O O . THR A 1 302 ? 25.755 35.226 -20.595 1.00 29.97 302 THR A O 1
ATOM 2259 N N . LEU A 1 303 ? 25.488 33.015 -19.941 1.00 32.81 303 LEU A N 1
ATOM 2260 C CA . LEU A 1 303 ? 25.019 33.433 -18.618 1.00 35.24 303 LEU A CA 1
ATOM 2261 C C . LEU A 1 303 ? 26.148 34.170 -17.888 1.00 30.43 303 LEU A C 1
ATOM 2262 O O . LEU A 1 303 ? 25.924 35.158 -17.224 1.00 29.18 303 LEU A O 1
ATOM 2267 N N . ALA A 1 304 ? 27.376 33.700 -18.061 1.00 32.62 304 ALA A N 1
ATOM 2268 C CA . ALA A 1 304 ? 28.534 34.392 -17.495 1.00 30.81 304 ALA A CA 1
ATOM 2269 C C . ALA A 1 304 ? 28.675 35.794 -17.995 1.00 32.66 304 ALA A C 1
ATOM 2270 O O . ALA A 1 304 ? 29.293 36.579 -17.279 1.00 33.63 304 ALA A O 1
ATOM 2272 N N . GLN A 1 305 ? 28.118 36.149 -19.175 1.00 35.40 305 GLN A N 1
ATOM 2273 C CA . GLN A 1 305 ? 28.270 37.539 -19.675 1.00 38.97 305 GLN A CA 1
ATOM 2274 C C . GLN A 1 305 ? 27.474 38.526 -18.904 1.00 38.57 305 GLN A C 1
ATOM 2275 O O . GLN A 1 305 ? 27.761 39.737 -18.984 1.00 34.02 305 GLN A O 1
ATOM 2281 N N . PHE A 1 306 ? 26.484 38.070 -18.139 1.00 35.28 306 PHE A N 1
ATOM 2282 C CA . PHE A 1 306 ? 25.737 39.043 -17.323 1.00 32.59 306 PHE A CA 1
ATOM 2283 C C . PHE A 1 306 ? 26.505 39.623 -16.140 1.00 30.44 306 PHE A C 1
ATOM 2284 O O . PHE A 1 306 ? 26.068 40.596 -15.545 1.00 33.78 306 PHE A O 1
ATOM 2292 N N . ASP A 1 307 ? 27.614 39.005 -15.761 1.00 28.61 307 ASP A N 1
ATOM 2293 C CA . ASP A 1 307 ? 28.376 39.426 -14.583 1.00 33.44 307 ASP A CA 1
ATOM 2294 C C . ASP A 1 307 ? 28.969 40.835 -14.766 1.00 34.92 307 ASP A C 1
ATOM 2295 O O . ASP A 1 307 ? 29.663 41.038 -15.733 1.00 40.41 307 ASP A O 1
ATOM 2300 N N . ASN A 1 308 ? 28.681 41.781 -13.879 1.00 34.42 308 ASN A N 1
ATOM 2301 C CA . ASN A 1 308 ? 29.158 43.148 -14.019 1.00 37.03 308 ASN A CA 1
ATOM 2302 C C . ASN A 1 308 ? 29.411 43.848 -12.700 1.00 40.77 308 ASN A C 1
ATOM 2303 O O . ASN A 1 308 ? 29.515 45.077 -12.660 1.00 38.56 308 ASN A O 1
ATOM 2308 N N . GLY A 1 309 ? 29.466 43.098 -11.601 1.00 38.93 309 GLY A N 1
ATOM 2309 C CA . GLY A 1 309 ? 29.754 43.690 -10.332 1.00 34.58 309 GLY A CA 1
ATOM 2310 C C . GLY A 1 309 ? 28.622 44.437 -9.643 1.00 33.10 309 GLY A C 1
ATOM 2311 O O . GLY A 1 309 ? 28.854 44.958 -8.565 1.00 33.32 309 GLY A O 1
ATOM 2312 N N . PHE A 1 310 ? 27.416 44.438 -10.187 1.00 30.12 310 PHE A N 1
ATOM 2313 C CA . PHE A 1 310 ? 26.277 45.124 -9.551 1.00 32.98 310 PHE A CA 1
ATOM 2314 C C . PHE A 1 310 ? 25.757 44.328 -8.305 1.00 34.50 310 PHE A C 1
ATOM 2315 O O . PHE A 1 310 ? 25.283 43.194 -8.434 1.00 29.93 310 PHE A O 1
ATOM 2323 N N . ARG A 1 311 ? 25.853 44.924 -7.131 1.00 34.80 311 ARG A N 1
ATOM 2324 C CA . ARG A 1 311 ? 25.565 44.265 -5.867 1.00 33.82 311 ARG A CA 1
ATOM 2325 C C . ARG A 1 311 ? 24.164 44.716 -5.418 1.00 34.39 311 ARG A C 1
ATOM 2326 O O . ARG A 1 311 ? 23.915 45.896 -5.184 1.00 36.80 311 ARG A O 1
ATOM 2334 N N . THR A 1 312 ? 23.241 43.770 -5.401 1.00 34.55 312 THR A N 1
ATOM 2335 C CA . THR A 1 312 ? 21.848 44.013 -4.984 1.00 37.14 312 THR A CA 1
ATOM 2336 C C . THR A 1 312 ? 21.747 44.459 -3.534 1.00 36.73 312 THR A C 1
ATOM 2337 O O . THR A 1 312 ? 20.949 45.314 -3.234 1.00 39.21 312 THR A O 1
ATOM 2341 N N . VAL A 1 313 ? 22.591 43.903 -2.646 1.00 35.91 313 VAL A N 1
ATOM 2342 C CA . VAL A 1 313 ? 22.505 44.174 -1.173 1.00 36.09 313 VAL A CA 1
ATOM 2343 C C . VAL A 1 313 ? 23.763 44.880 -0.661 1.00 32.02 313 VAL A C 1
ATOM 2344 O O . VAL A 1 313 ? 24.812 44.257 -0.490 1.00 32.47 313 VAL A O 1
ATOM 2348 N N . ARG A 1 314 ? 23.671 46.187 -0.452 1.00 36.31 314 ARG A N 1
ATOM 2349 C CA . ARG A 1 314 ? 24.863 47.012 -0.161 1.00 35.59 314 ARG A CA 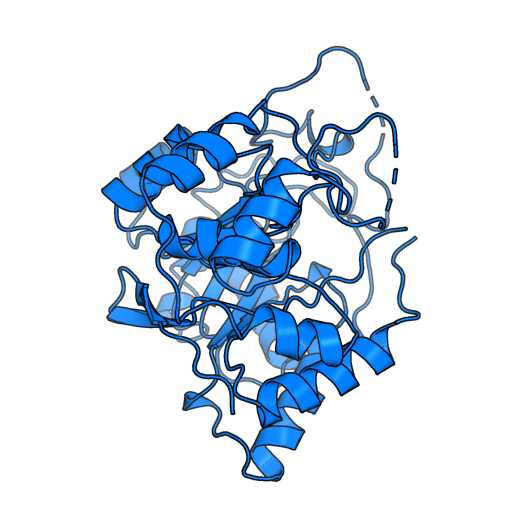1
ATOM 2350 C C . ARG A 1 314 ? 24.448 48.000 0.881 1.00 35.82 314 ARG A C 1
ATOM 2351 O O . ARG A 1 314 ? 23.938 49.064 0.603 1.00 35.28 314 ARG A O 1
ATOM 2359 N N . PRO A 1 315 ? 24.557 47.588 2.126 1.00 40.65 315 PRO A N 1
ATOM 2360 C CA . PRO A 1 315 ? 23.996 48.410 3.177 1.00 35.56 315 PRO A CA 1
ATOM 2361 C C . PRO A 1 315 ? 24.973 49.541 3.511 1.00 36.19 315 PRO A C 1
ATOM 2362 O O . PRO A 1 315 ? 25.893 49.362 4.309 1.00 27.59 315 PRO A O 1
ATOM 2366 N N . LEU A 1 316 ? 24.728 50.722 2.919 1.00 41.03 316 LEU A N 1
ATOM 2367 C CA . LEU A 1 316 ? 25.705 51.839 2.984 1.00 39.94 316 LEU A CA 1
ATOM 2368 C C . LEU A 1 316 ? 25.913 52.347 4.363 1.00 34.60 316 LEU A C 1
ATOM 2369 O O . LEU A 1 316 ? 27.038 52.697 4.705 1.00 38.17 316 LEU A O 1
ATOM 2374 N N . PHE A 1 317 ? 24.868 52.303 5.203 1.00 34.78 317 PHE A N 1
ATOM 2375 C CA . PHE A 1 317 ? 25.014 52.631 6.660 1.00 32.73 317 PHE A CA 1
ATOM 2376 C C . PHE A 1 317 ? 26.062 51.842 7.414 1.00 31.46 317 PHE A C 1
ATOM 2377 O O . PHE A 1 317 ? 26.482 52.300 8.437 1.00 33.09 317 PHE A O 1
ATOM 2385 N N . TRP A 1 318 ? 26.545 50.683 6.894 1.00 28.77 318 TRP A N 1
ATOM 2386 C CA . TRP A 1 318 ? 27.626 49.983 7.595 1.00 26.86 318 TRP A CA 1
ATOM 2387 C C . TRP A 1 318 ? 29.023 50.245 7.105 1.00 26.82 318 TRP A C 1
ATOM 2388 O O . TRP A 1 318 ? 29.980 49.795 7.757 1.00 26.14 318 TRP A O 1
ATOM 2399 N N . GLN A 1 319 ? 29.181 50.987 5.998 1.00 31.42 319 GLN A N 1
ATOM 2400 C CA . GLN A 1 319 ? 30.564 51.323 5.476 1.00 31.34 319 GLN A CA 1
ATOM 2401 C C . GLN A 1 319 ? 31.568 51.831 6.467 1.00 30.57 319 GLN A C 1
ATOM 2402 O O . GLN A 1 319 ? 32.707 51.376 6.429 1.00 32.98 319 GLN A O 1
ATOM 2408 N N . PRO A 1 320 ? 31.171 52.734 7.383 1.00 31.86 320 PRO A N 1
ATOM 2409 C CA . PRO A 1 320 ? 32.176 53.257 8.357 1.00 34.59 320 PRO A CA 1
ATOM 2410 C C . PRO A 1 320 ? 32.621 52.284 9.444 1.00 36.96 320 PRO A C 1
ATOM 2411 O O . PRO A 1 320 ? 33.508 52.637 10.240 1.00 34.84 320 PRO A O 1
ATOM 2415 N N . TYR A 1 321 ? 32.049 51.064 9.512 1.00 36.77 321 TYR A N 1
ATOM 2416 C CA . TYR A 1 321 ? 32.402 50.136 10.637 1.00 29.72 321 TYR A CA 1
ATOM 2417 C C . TYR A 1 321 ? 33.579 49.308 10.295 1.00 25.21 321 TYR A C 1
ATOM 2418 O O . TYR A 1 321 ? 33.749 48.907 9.165 1.00 28.30 321 TYR A O 1
ATOM 2427 N N . GLU A 1 322 ? 34.403 48.994 11.265 1.00 26.36 322 GLU A N 1
ATOM 2428 C CA . GLU A 1 322 ? 35.455 48.065 11.004 1.00 30.56 322 GLU A CA 1
ATOM 2429 C C . GLU A 1 322 ? 34.877 46.696 10.503 1.00 34.73 322 GLU A C 1
ATOM 2430 O O . GLU A 1 322 ? 33.762 46.272 10.883 1.00 30.93 322 GLU A O 1
ATOM 2436 N N . ASN A 1 323 ? 35.585 46.072 9.569 1.00 28.91 323 ASN A N 1
ATOM 2437 C CA . ASN A 1 323 ? 35.186 44.786 8.967 1.00 27.72 323 ASN A CA 1
ATOM 2438 C C . ASN A 1 323 ? 33.983 44.826 8.054 1.00 26.09 323 ASN A C 1
ATOM 2439 O O . ASN A 1 323 ? 33.560 43.788 7.507 1.00 25.65 323 ASN A O 1
ATOM 2444 N N . TYR A 1 324 ? 33.475 46.014 7.749 1.00 26.12 324 TYR A N 1
ATOM 2445 C CA . TYR A 1 324 ? 32.578 46.111 6.641 1.00 26.14 324 TYR A CA 1
ATOM 2446 C C . TYR A 1 324 ? 33.214 45.439 5.424 1.00 29.44 324 TYR A C 1
ATOM 2447 O O . TYR A 1 324 ? 34.388 45.706 5.110 1.00 33.88 324 TYR A O 1
ATOM 2456 N N . PRO A 1 325 ? 32.468 44.538 4.756 1.00 31.46 325 PRO A N 1
ATOM 2457 C CA . PRO A 1 325 ? 33.162 43.619 3.840 1.00 28.28 325 PRO A CA 1
ATOM 2458 C C . PRO A 1 325 ? 33.310 44.111 2.418 1.00 28.80 325 PRO A C 1
ATOM 2459 O O . PRO A 1 325 ? 34.198 43.654 1.740 1.00 29.75 325 PRO A O 1
ATOM 2463 N N . PHE A 1 326 ? 32.434 44.989 1.983 1.00 28.15 326 PHE A N 1
ATOM 2464 C CA . PHE A 1 326 ? 32.385 45.357 0.592 1.00 32.79 326 PHE A CA 1
ATOM 2465 C C . PHE A 1 326 ? 33.281 46.591 0.281 1.00 34.16 326 PHE A C 1
ATOM 2466 O O . PHE A 1 326 ? 33.760 47.275 1.202 1.00 30.59 326 PHE A O 1
ATOM 2474 N N . ASP A 1 327 ? 33.471 46.862 -1.006 1.00 35.30 327 ASP A N 1
ATOM 2475 C CA . ASP A 1 327 ? 34.246 48.065 -1.454 1.00 42.19 327 ASP A CA 1
ATOM 2476 C C . ASP A 1 327 ? 33.515 49.295 -0.992 1.00 36.48 327 ASP A C 1
ATOM 2477 O O . ASP A 1 327 ? 32.328 49.336 -1.084 1.00 36.20 327 ASP A O 1
ATOM 2482 N N . VAL A 1 328 ? 34.221 50.261 -0.438 1.00 38.13 328 VAL A N 1
ATOM 2483 C CA . VAL A 1 328 ? 33.586 51.470 0.077 1.00 43.49 328 VAL A CA 1
ATOM 2484 C C . VAL A 1 328 ? 33.388 52.500 -1.054 1.00 42.57 328 VAL A C 1
ATOM 2485 O O . VAL A 1 328 ? 34.266 52.679 -1.877 1.00 45.44 328 VAL A O 1
ATOM 2489 N N . VAL A 1 329 ? 32.220 53.124 -1.124 1.00 44.63 329 VAL A N 1
ATOM 2490 C CA . VAL A 1 329 ? 31.965 54.284 -1.969 1.00 39.59 329 VAL A CA 1
ATOM 2491 C C . VAL A 1 329 ? 32.278 55.537 -1.140 1.00 41.97 329 VAL A C 1
ATOM 2492 O O . VAL A 1 329 ? 31.604 55.818 -0.159 1.00 42.57 329 VA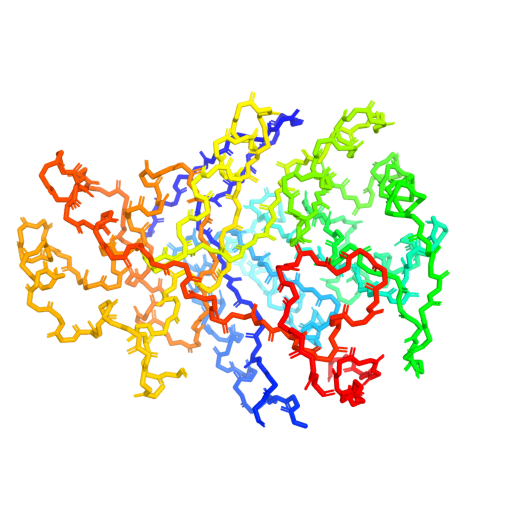L A O 1
ATOM 2496 N N . PRO A 1 330 ? 33.317 56.305 -1.507 1.00 40.29 330 PRO A N 1
ATOM 2497 C CA . PRO A 1 330 ? 33.583 57.496 -0.682 1.00 42.83 330 PRO A CA 1
ATOM 2498 C C . PRO A 1 330 ? 32.471 58.551 -0.706 1.00 47.42 330 PRO A C 1
ATOM 2499 O O . PRO A 1 330 ? 31.688 58.633 -1.682 1.00 45.14 330 PRO A O 1
ATOM 2503 N N . GLY A 1 331 ? 32.346 59.243 0.428 1.00 57.65 331 GLY A N 1
ATOM 2504 C CA . GLY A 1 331 ? 31.470 60.401 0.620 1.00 60.59 331 GLY A CA 1
ATOM 2505 C C . GLY A 1 331 ? 29.984 60.232 0.908 1.00 66.74 331 GLY A C 1
ATOM 2506 O O . GLY A 1 331 ? 29.181 60.967 0.343 1.00 76.24 331 GLY A O 1
ATOM 2507 N N . GLN A 1 332 ? 29.578 59.367 1.830 1.00 75.30 332 GLN A N 1
ATOM 2508 C CA . GLN A 1 332 ? 28.125 59.241 2.119 1.00 75.16 332 GLN A CA 1
ATOM 2509 C C . GLN A 1 332 ? 27.680 60.290 3.105 1.00 67.98 332 GLN A C 1
ATOM 2510 O O . GLN A 1 332 ? 28.475 60.608 3.978 1.00 62.31 332 GLN A O 1
ATOM 2516 N N . ASP A 1 336 ? 23.620 57.369 9.445 1.00 63.59 336 ASP A N 1
ATOM 2517 C CA . ASP A 1 336 ? 22.873 56.806 10.583 1.00 74.52 336 ASP A CA 1
ATOM 2518 C C . ASP A 1 336 ? 22.214 55.423 10.313 1.00 73.02 336 ASP A C 1
ATOM 2519 O O . ASP A 1 336 ? 21.403 55.285 9.372 1.00 68.83 336 ASP A O 1
ATOM 2524 N N . ILE A 1 337 ? 22.535 54.425 11.163 1.00 58.84 337 ILE A N 1
ATOM 2525 C CA . ILE A 1 337 ? 21.985 53.062 10.996 1.00 52.61 337 ILE A CA 1
ATOM 2526 C C . ILE A 1 337 ? 20.491 53.075 11.340 1.00 44.12 337 ILE A C 1
ATOM 2527 O O . ILE A 1 337 ? 20.153 53.327 12.495 1.00 39.47 337 ILE A O 1
ATOM 2532 N N . PRO A 1 338 ? 19.598 52.779 10.381 1.00 45.54 338 PRO A N 1
ATOM 2533 C CA . PRO A 1 338 ? 18.162 52.737 10.774 1.00 46.33 338 PRO A CA 1
ATOM 2534 C C . PRO A 1 338 ? 17.909 51.807 11.959 1.00 54.07 338 PRO A C 1
ATOM 2535 O O . PRO A 1 338 ? 18.627 50.763 12.117 1.00 46.25 338 PRO A O 1
ATOM 2539 N N . ILE A 1 339 ? 16.907 52.162 12.783 1.00 49.11 339 ILE A N 1
ATOM 2540 C CA . ILE A 1 339 ? 16.646 51.395 14.021 1.00 48.01 339 ILE A CA 1
ATOM 2541 C C . ILE A 1 339 ? 16.280 49.896 13.750 1.00 45.43 339 ILE A C 1
ATOM 2542 O O . ILE A 1 339 ? 16.723 49.034 14.489 1.00 37.26 339 ILE A O 1
ATOM 2547 N N . ALA A 1 340 ? 15.507 49.608 12.694 1.00 40.16 340 ALA A N 1
ATOM 2548 C CA . ALA A 1 340 ? 15.166 48.250 12.307 1.00 39.71 340 ALA A CA 1
ATOM 2549 C C . ALA A 1 340 ? 16.382 47.300 12.000 1.00 43.71 340 ALA A C 1
ATOM 2550 O O . ALA A 1 340 ? 16.203 46.088 11.962 1.00 38.31 340 ALA A O 1
ATOM 2552 N N . MET A 1 341 ? 17.588 47.855 11.833 1.00 42.15 341 MET A N 1
ATOM 2553 C CA . MET A 1 341 ? 18.801 47.092 11.656 1.00 40.33 341 MET A CA 1
ATOM 2554 C C . MET A 1 341 ? 19.555 46.927 12.976 1.00 43.15 341 MET A C 1
ATOM 2555 O O . MET A 1 341 ? 20.687 46.440 12.971 1.00 37.33 341 MET A O 1
ATOM 2560 N N . ARG A 1 342 ? 18.948 47.328 14.103 1.00 40.24 342 ARG A N 1
ATOM 2561 C CA . ARG A 1 342 ? 19.630 47.346 15.404 1.00 41.58 342 ARG A CA 1
ATOM 2562 C C . ARG A 1 342 ? 18.822 46.796 16.615 1.00 40.87 342 ARG A C 1
ATOM 2563 O O . ARG A 1 342 ? 19.408 46.236 17.523 1.00 37.83 342 ARG A O 1
ATOM 2571 N N . LYS A 1 343 ? 17.511 47.058 16.662 1.00 48.95 343 LYS A N 1
ATOM 2572 C CA . LYS A 1 343 ? 16.638 46.762 17.822 1.00 49.97 343 LYS A CA 1
ATOM 2573 C C . LYS A 1 343 ? 15.328 46.278 17.277 1.00 43.70 343 LYS A C 1
ATOM 2574 O O . LYS A 1 343 ? 14.752 46.917 16.423 1.00 49.70 343 LYS A O 1
ATOM 2580 N N . TRP A 1 344 ? 14.856 45.136 17.765 1.00 48.08 344 TRP A N 1
ATOM 2581 C CA . TRP A 1 344 ? 13.577 44.575 17.311 1.00 44.28 344 TRP A CA 1
ATOM 2582 C C . TRP A 1 344 ? 13.073 43.517 18.343 1.00 47.88 344 TRP A C 1
ATOM 2583 O O . TRP A 1 344 ? 13.860 43.034 19.185 1.00 50.72 344 TRP A O 1
ATOM 2594 N N . LYS A 1 345 ? 11.800 43.131 18.216 1.00 54.81 345 LYS A N 1
ATOM 2595 C CA . LYS A 1 345 ? 11.213 42.016 18.965 1.00 64.29 345 LYS A CA 1
ATOM 2596 C C . LYS A 1 345 ? 10.940 40.814 18.022 1.00 55.42 345 LYS A C 1
ATOM 2597 O O . LYS A 1 345 ? 10.688 41.007 16.826 1.00 58.52 345 LYS A O 1
ATOM 2603 N N . ASN A 1 346 ? 10.904 39.597 18.588 1.00 50.89 346 ASN A N 1
ATOM 2604 C CA . ASN A 1 346 ? 10.596 38.335 17.818 1.00 56.93 346 ASN A CA 1
ATOM 2605 C C . ASN A 1 346 ? 9.229 37.644 18.121 1.00 55.97 346 ASN A C 1
ATOM 2606 O O . ASN A 1 346 ? 8.866 37.502 19.286 1.00 53.99 346 ASN A O 1
ATOM 2611 N N . GLY A 1 347 ? 8.519 37.173 17.082 1.00 56.60 347 GLY A N 1
ATOM 2612 C CA . GLY A 1 347 ? 7.135 36.666 17.240 1.00 65.19 347 GLY A CA 1
ATOM 2613 C C . GLY A 1 347 ? 6.103 37.792 17.286 1.00 60.88 347 GLY A C 1
ATOM 2614 O O . GLY A 1 347 ? 4.906 37.553 17.478 1.00 70.69 347 GLY A O 1
#

B-factor: mean 35.5, std 15.65, range [12.89, 110.07]

Radius of gyration: 18.92 Å; Cα contacts (8 Å, |Δi|>4): 613; chains: 1; bounding box: 43×48×51 Å

Foldseek 3Di:
DFDFDWDAWPQGDTDTLEEAEQAPDPVVRDPPLVVLSLVLVLLLLQVPHQHYEEEPLRQALLVQLVSVVVCVVVVSDDPVSHAYEYEDEQQQQALVSVVVRLVVSCVSNVHQAHAEYEHAAQFRAALQGDGPPDGSLNSVNSVVVCCVVRNYVFYAYELAAQVSQVVQVVDDPDHHRAYEYADELAAHSVVRCVSCVVVRRAYEHDPLHQVQDPVPPDDDDHQPDVLLVVLCVVFVAGSVLVSSLLCVQSRYRYHDYDSDNVVSVRNSPRPPDDRDPVSNVVSNVNHHNDGSDDDLSCLVHPRPHDDHDPDDDDDSSSRDDHHD